Protein AF-A0A1M4BLD0-F1 (afdb_monomer_lite)

Sequence (238 aa):
MKPTVTEHLTLFPADRPDDRFLGTLHYDAADPYAVSLAYVDHGSELATGALFARTLLVDYLNSGRWIGPDRVTFGPHPEPGHTVVTIGPEDPKADSGDVTLYCSTAVLQQFLDQTLREVPLGGENSWIDWHAEVAMLLPERQRTIAVRQAGGMFDGWGTGVLTAHWELADTVIVEVPDADGRLLTWQMSRAGLACQAVGARSAGGGWFRPAAAPDGCDVLVRCADVYAFLARVGGAAA

Foldseek 3Di:
DFDKFKFWWWKAWPVGRVDTWIKMWIDTLLQLQKIKIWIDDVPDPDIDMDIDGLVQLVCCLVPQAWGDPDQWIWHHDPDPQKIKIWGADPDPPDPDGITIIITGNVRSVVRSVVSCVSANPVRSVVSDPPVVVVVVVQVLFKFKFWKWFPDDPDTDIDIKMWGDDDPDVQKIWIWDADPVRDIFIWMDGLVLLLVQLVVQVVVVHQWDDRPGGDPVRRMITGSVRSVVNCVRVVPPDD

Structure (mmCIF, N/CA/C/O backbone):
data_AF-A0A1M4BLD0-F1
#
_entry.id   AF-A0A1M4BLD0-F1
#
loop_
_atom_site.group_PDB
_atom_site.id
_atom_site.type_symbol
_atom_site.label_atom_id
_atom_site.label_alt_id
_atom_site.label_comp_id
_atom_site.label_asym_id
_atom_site.label_entity_id
_atom_site.label_seq_id
_atom_site.pdbx_PDB_ins_code
_atom_site.Cartn_x
_atom_site.Cartn_y
_atom_site.Cartn_z
_atom_site.occupancy
_atom_site.B_iso_or_equiv
_atom_site.auth_seq_id
_atom_site.auth_comp_id
_atom_site.auth_asym_id
_atom_site.auth_atom_id
_atom_site.pdbx_PDB_model_num
ATOM 1 N N . MET A 1 1 ? -15.565 -6.701 -12.093 1.00 73.12 1 MET A N 1
ATOM 2 C CA . MET A 1 1 ? -15.472 -5.654 -11.056 1.00 73.12 1 MET A CA 1
ATOM 3 C C . MET A 1 1 ? -15.036 -6.358 -9.788 1.00 73.12 1 MET A C 1
ATOM 5 O O . MET A 1 1 ? -15.641 -7.380 -9.482 1.00 73.12 1 MET A O 1
ATOM 9 N N . LYS A 1 2 ? -13.935 -5.931 -9.161 1.00 89.69 2 LYS A N 1
ATOM 10 C CA . LYS A 1 2 ? -13.478 -6.534 -7.903 1.00 89.69 2 LYS A CA 1
ATOM 11 C C . LYS A 1 2 ? -14.404 -6.067 -6.761 1.00 89.69 2 LYS A C 1
ATOM 13 O O . LYS A 1 2 ? -14.948 -4.967 -6.878 1.00 89.69 2 LYS A O 1
ATOM 18 N N . PRO A 1 3 ? -14.678 -6.909 -5.750 1.00 94.75 3 PRO A N 1
ATOM 19 C CA . PRO A 1 3 ? -15.567 -6.542 -4.657 1.00 94.75 3 PRO A CA 1
ATOM 20 C C . PRO A 1 3 ? -14.957 -5.420 -3.817 1.00 94.75 3 PRO A C 1
ATOM 22 O O . PRO A 1 3 ? -13.744 -5.367 -3.612 1.00 94.75 3 PRO A O 1
ATOM 25 N N . THR A 1 4 ? -15.822 -4.546 -3.318 1.00 97.19 4 THR A N 1
ATOM 26 C CA . THR A 1 4 ? -15.468 -3.481 -2.383 1.00 97.19 4 THR A CA 1
ATOM 27 C C . THR A 1 4 ? -16.341 -3.589 -1.140 1.00 97.19 4 THR A C 1
ATOM 29 O O . THR A 1 4 ? -17.503 -3.994 -1.214 1.00 97.19 4 THR A O 1
ATOM 32 N N . VAL A 1 5 ? -15.775 -3.238 0.010 1.00 98.06 5 VAL A N 1
ATOM 33 C CA . VAL A 1 5 ? -16.474 -3.200 1.297 1.00 98.06 5 VAL A CA 1
ATOM 34 C C . VAL A 1 5 ? -16.294 -1.807 1.876 1.00 98.06 5 VAL A C 1
ATOM 36 O O . VAL A 1 5 ? -15.174 -1.309 1.975 1.00 98.06 5 VAL A O 1
ATOM 39 N N . THR A 1 6 ? -17.399 -1.181 2.265 1.00 98.00 6 THR A N 1
ATOM 40 C CA . THR A 1 6 ? -17.399 0.136 2.901 1.00 98.00 6 THR A CA 1
ATOM 41 C C . THR A 1 6 ? -18.239 0.058 4.161 1.00 98.00 6 THR A C 1
ATOM 43 O O . THR A 1 6 ? -19.385 -0.380 4.105 1.00 98.00 6 THR A O 1
ATOM 46 N N . GLU A 1 7 ? -17.684 0.506 5.282 1.00 98.12 7 GLU A N 1
ATOM 47 C CA . GLU A 1 7 ? -18.388 0.555 6.560 1.00 98.12 7 GLU A CA 1
ATOM 48 C C . GLU A 1 7 ? -18.214 1.940 7.177 1.00 98.12 7 GLU A C 1
ATOM 50 O O . GLU A 1 7 ? -17.117 2.506 7.207 1.00 98.12 7 GLU A O 1
ATOM 55 N N . HIS A 1 8 ? -19.316 2.501 7.659 1.00 96.38 8 HIS A N 1
ATOM 56 C CA . HIS A 1 8 ? -19.311 3.790 8.332 1.00 96.38 8 HIS A CA 1
ATOM 57 C C . HIS A 1 8 ? -19.193 3.577 9.836 1.00 96.38 8 HIS A C 1
ATOM 59 O O . HIS A 1 8 ? -19.865 2.722 10.409 1.00 96.38 8 HIS A O 1
ATOM 65 N N . LEU A 1 9 ? -18.364 4.382 10.489 1.00 94.94 9 LEU A N 1
ATOM 66 C CA . LEU A 1 9 ? -18.151 4.310 11.926 1.00 94.94 9 LEU A CA 1
ATOM 67 C C . LEU A 1 9 ? -18.297 5.682 12.564 1.00 94.94 9 LEU A C 1
ATOM 69 O O . LEU A 1 9 ? -17.914 6.702 11.995 1.00 94.94 9 LEU A O 1
ATOM 73 N N . THR A 1 10 ? -18.824 5.690 13.780 1.00 94.56 10 THR A N 1
ATOM 74 C CA . THR A 1 10 ? -18.762 6.863 14.646 1.00 94.56 10 THR A CA 1
ATOM 75 C C . THR A 1 10 ? -17.400 6.885 15.328 1.00 94.56 10 THR A C 1
ATOM 77 O O . THR A 1 10 ? -17.017 5.912 15.982 1.00 94.56 10 THR A O 1
ATOM 80 N N . LEU A 1 11 ? -16.685 7.992 15.162 1.00 94.00 11 LEU A N 1
ATOM 81 C CA . LEU A 1 11 ? -15.384 8.258 15.761 1.00 94.00 11 LEU A CA 1
ATOM 82 C C . LEU A 1 11 ? -15.530 9.295 16.875 1.00 94.00 11 LEU A C 1
ATOM 84 O O . LEU A 1 11 ? -16.227 10.290 16.687 1.00 94.00 11 LEU A O 1
ATOM 88 N N . PHE A 1 12 ? -14.847 9.081 17.994 1.00 93.50 12 PHE A N 1
ATOM 89 C CA . PHE A 1 12 ? -14.813 10.005 19.131 1.00 93.50 12 PHE A CA 1
ATOM 90 C C . PHE A 1 12 ? -13.371 10.438 19.394 1.00 93.50 12 PHE A C 1
ATOM 92 O O . PHE A 1 12 ? -12.523 9.576 19.617 1.00 93.50 12 PHE A O 1
ATOM 99 N N . PRO A 1 13 ? -13.049 11.730 19.359 1.00 92.19 13 PRO A N 1
ATOM 100 C CA . PRO A 1 13 ? -11.695 12.198 19.640 1.00 92.19 13 PRO A CA 1
ATOM 101 C C . PRO A 1 13 ? -11.319 12.015 21.102 1.00 92.19 13 PRO A C 1
ATOM 103 O O . PRO A 1 13 ? -12.125 12.264 21.998 1.00 92.19 13 PRO A O 1
ATOM 106 N N . ALA A 1 14 ? -10.068 11.640 21.358 1.00 90.31 14 ALA A N 1
ATOM 107 C CA . ALA A 1 14 ? -9.565 11.497 22.720 1.00 90.31 14 ALA A CA 1
ATOM 108 C C . ALA A 1 14 ? -9.513 12.823 23.495 1.00 90.31 14 ALA A C 1
ATOM 110 O O . ALA A 1 14 ? -9.710 12.834 24.709 1.00 90.31 14 ALA A O 1
ATOM 111 N N . ASP A 1 15 ? -9.242 13.928 22.801 1.00 88.19 15 ASP A N 1
ATOM 112 C CA . ASP A 1 15 ? -9.166 15.285 23.349 1.00 88.19 15 ASP A CA 1
ATOM 113 C C . ASP A 1 15 ? -10.550 15.925 23.543 1.00 88.19 15 ASP A C 1
ATOM 115 O O . ASP A 1 15 ? -10.705 16.833 24.363 1.00 88.19 15 ASP A O 1
ATOM 119 N N . ARG A 1 16 ? -11.555 15.447 22.800 1.00 87.31 16 ARG A N 1
ATOM 120 C CA . ARG A 1 16 ? -12.929 15.966 22.774 1.00 87.31 16 ARG A CA 1
ATOM 121 C C . ARG A 1 16 ? -13.939 14.810 22.760 1.00 87.31 16 ARG A C 1
ATOM 123 O O . ARG A 1 16 ? -14.598 14.591 21.750 1.00 87.31 16 ARG A O 1
ATOM 130 N N . PRO A 1 17 ? -14.090 14.067 23.869 1.00 80.56 17 PRO A N 1
ATOM 131 C CA . PRO A 1 17 ? -14.886 12.835 23.896 1.00 80.56 17 PRO A CA 1
ATOM 132 C C . PRO A 1 17 ? -16.395 13.047 23.683 1.00 80.56 17 PRO A C 1
ATOM 134 O O . PRO A 1 17 ? -17.098 12.096 23.348 1.00 80.56 17 PRO A O 1
ATOM 137 N N . ASP A 1 18 ? -16.891 14.276 23.858 1.00 86.31 18 ASP A N 1
ATOM 138 C CA . ASP A 1 18 ? -18.287 14.640 23.581 1.00 86.31 18 ASP A CA 1
ATOM 139 C C . ASP A 1 18 ? -18.546 14.918 22.085 1.00 86.31 18 ASP A C 1
ATOM 141 O O . ASP A 1 18 ? -19.702 14.930 21.644 1.00 86.31 18 ASP A O 1
ATOM 145 N N . ASP A 1 19 ? -17.485 15.111 21.293 1.00 88.25 19 ASP A N 1
ATOM 146 C CA . ASP A 1 19 ? -17.573 15.294 19.847 1.00 88.25 19 ASP A CA 1
ATOM 147 C C . ASP A 1 19 ? -17.672 13.932 19.147 1.00 88.25 19 ASP A C 1
ATOM 149 O O . ASP A 1 19 ? -17.093 12.927 19.567 1.00 88.25 19 ASP A O 1
ATOM 153 N N . ARG A 1 20 ? -18.405 13.897 18.030 1.00 88.81 20 ARG A N 1
ATOM 154 C CA . ARG A 1 20 ? -18.535 12.699 17.196 1.00 88.81 20 ARG A CA 1
ATOM 155 C C . ARG A 1 20 ? -18.340 13.023 15.727 1.00 88.81 20 ARG A C 1
ATOM 157 O O . ARG A 1 20 ? -18.947 13.955 15.201 1.00 88.81 20 ARG A O 1
ATOM 164 N N . PHE A 1 21 ? -17.570 12.180 15.057 1.00 86.50 21 PHE A N 1
ATOM 165 C CA . PHE A 1 21 ? -17.284 12.286 13.635 1.00 86.50 21 PHE A CA 1
ATOM 166 C C . PHE A 1 21 ? -17.746 11.058 12.877 1.00 86.50 21 PHE A C 1
ATOM 168 O O . PHE A 1 21 ? -17.802 9.951 13.414 1.00 86.50 21 PHE A O 1
ATOM 175 N N . LEU A 1 22 ? -18.038 11.263 11.597 1.00 91.44 22 LEU A N 1
ATOM 176 C CA . LEU A 1 22 ? -18.228 10.168 10.665 1.00 91.44 22 LEU A CA 1
ATOM 177 C C . LEU A 1 22 ? -16.864 9.748 10.115 1.00 91.44 22 LEU A C 1
ATOM 179 O O . LEU A 1 22 ? -16.190 10.522 9.435 1.00 91.44 22 LEU A O 1
ATOM 183 N N . GLY A 1 23 ? -16.483 8.511 10.405 1.00 93.88 23 GLY A N 1
ATOM 184 C CA . GLY A 1 23 ? -15.409 7.801 9.732 1.00 93.88 23 GLY A CA 1
ATOM 185 C C . GLY A 1 23 ? -15.965 6.848 8.683 1.00 93.88 23 GLY A C 1
ATOM 186 O O . GLY A 1 23 ? -17.096 6.369 8.784 1.00 93.88 23 GLY A O 1
ATOM 187 N N . THR A 1 24 ? -15.158 6.550 7.677 1.00 96.62 24 THR A N 1
ATOM 188 C CA . THR A 1 24 ? -15.450 5.537 6.666 1.00 96.62 24 THR A CA 1
ATOM 189 C C . THR A 1 24 ? -14.243 4.630 6.519 1.00 96.62 24 THR A C 1
ATOM 191 O O . THR A 1 24 ? -13.161 5.093 6.162 1.00 96.62 24 THR A O 1
ATOM 194 N N . LEU A 1 25 ? -14.438 3.345 6.795 1.00 97.69 25 LEU A N 1
ATOM 195 C CA . LEU A 1 25 ? -13.510 2.294 6.410 1.00 97.69 25 LEU A CA 1
ATOM 196 C C . LEU A 1 25 ? -13.859 1.830 5.007 1.00 97.69 25 LEU A C 1
ATOM 198 O O . LEU A 1 25 ? -15.030 1.624 4.684 1.00 97.69 25 LEU A O 1
ATOM 202 N N . HIS A 1 26 ? -12.837 1.651 4.188 1.00 98.00 26 HIS A N 1
ATOM 203 C CA . HIS A 1 26 ? -12.985 1.169 2.831 1.00 98.00 26 HIS A CA 1
ATOM 204 C C . HIS A 1 26 ? -11.912 0.133 2.510 1.00 98.00 26 HIS A C 1
ATOM 206 O O . HIS A 1 26 ? -10.743 0.278 2.875 1.00 98.00 26 HIS A O 1
ATOM 212 N N . TYR A 1 27 ? -12.353 -0.922 1.840 1.00 98.19 27 TYR A N 1
ATOM 213 C CA . TYR A 1 27 ? -11.554 -2.030 1.353 1.00 98.19 27 TYR A CA 1
ATOM 214 C C . TYR A 1 27 ? -11.908 -2.281 -0.111 1.00 98.19 27 TYR A C 1
ATOM 216 O O . TYR A 1 27 ? -13.088 -2.369 -0.463 1.00 98.19 27 TYR A O 1
ATOM 224 N N . ASP A 1 28 ? -10.886 -2.443 -0.944 1.00 96.94 28 ASP A N 1
ATOM 225 C CA . ASP A 1 28 ? -11.013 -2.825 -2.346 1.00 96.94 28 ASP A CA 1
ATOM 226 C C . ASP A 1 28 ? -10.180 -4.086 -2.577 1.00 96.94 28 ASP A C 1
ATOM 228 O O . ASP A 1 28 ? -8.973 -4.086 -2.354 1.00 96.94 28 ASP A O 1
ATOM 232 N N . ALA A 1 29 ? -10.793 -5.167 -3.062 1.00 95.81 29 ALA A N 1
ATOM 233 C CA . ALA A 1 29 ? -10.061 -6.390 -3.395 1.00 95.81 29 ALA A CA 1
ATOM 234 C C . ALA A 1 29 ? -9.072 -6.209 -4.569 1.00 95.81 29 ALA A C 1
ATOM 236 O O . ALA A 1 29 ? -8.328 -7.133 -4.911 1.00 95.81 29 ALA A O 1
ATOM 237 N N . ALA A 1 30 ? -9.059 -5.043 -5.226 1.00 91.12 30 ALA A N 1
ATOM 238 C CA . ALA A 1 30 ? -7.963 -4.621 -6.090 1.00 91.12 30 ALA A CA 1
ATOM 239 C C . ALA A 1 30 ? -6.633 -4.510 -5.345 1.00 91.12 30 ALA A C 1
ATOM 241 O O . ALA A 1 30 ? -5.625 -4.937 -5.903 1.00 91.12 30 ALA A O 1
ATOM 242 N N . ASP A 1 31 ? -6.672 -4.045 -4.098 1.00 93.94 31 ASP A N 1
ATOM 243 C CA . ASP A 1 31 ? -5.555 -3.998 -3.161 1.00 93.94 31 ASP A CA 1
ATOM 244 C C . ASP A 1 31 ? -5.926 -4.785 -1.888 1.00 93.94 31 ASP A C 1
ATOM 246 O O . ASP A 1 31 ? -6.311 -4.221 -0.860 1.00 93.94 31 ASP A O 1
ATOM 250 N N . PRO A 1 32 ? -5.857 -6.127 -1.939 1.00 96.38 32 PRO A N 1
ATOM 251 C CA . PRO A 1 32 ? -6.416 -6.985 -0.901 1.00 96.38 32 PRO A CA 1
ATOM 252 C C . PRO A 1 32 ? -5.681 -6.903 0.444 1.00 96.38 32 PRO A C 1
ATOM 254 O O . PRO A 1 32 ? -6.155 -7.480 1.428 1.00 96.38 32 PRO A O 1
ATOM 257 N N . TYR A 1 33 ? -4.536 -6.219 0.493 1.00 95.69 33 TYR A N 1
ATOM 258 C CA . TYR A 1 33 ? -3.741 -6.040 1.700 1.00 95.69 33 TYR A CA 1
ATOM 259 C C . TYR A 1 33 ? -4.049 -4.739 2.433 1.00 95.69 33 TYR A C 1
ATOM 261 O O . TYR A 1 33 ? -3.716 -4.644 3.615 1.00 95.69 33 TYR A O 1
ATOM 269 N N . ALA A 1 34 ? 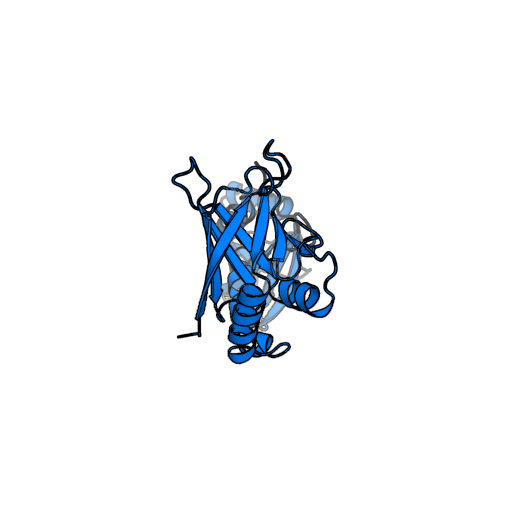-4.677 -3.762 1.782 1.00 96.06 34 ALA A N 1
ATOM 270 C CA . ALA A 1 34 ? -4.850 -2.432 2.339 1.00 96.06 34 ALA A CA 1
ATOM 271 C C . ALA A 1 34 ? -6.286 -2.162 2.798 1.00 96.06 34 ALA A C 1
ATOM 273 O O . ALA A 1 34 ? -7.267 -2.635 2.228 1.00 96.06 34 ALA A O 1
ATOM 274 N N . VAL A 1 35 ? -6.401 -1.361 3.851 1.00 97.06 35 VAL A N 1
ATOM 275 C CA . VAL A 1 35 ? -7.648 -0.751 4.306 1.00 97.06 35 VAL A CA 1
ATOM 276 C C . VAL A 1 35 ? -7.395 0.738 4.447 1.00 97.06 35 VAL A C 1
ATOM 278 O O . VAL A 1 35 ? -6.406 1.156 5.052 1.00 97.06 35 VAL A O 1
ATOM 281 N N . SER A 1 36 ? -8.299 1.543 3.901 1.00 96.88 36 SER A N 1
ATOM 282 C CA . SER A 1 36 ? -8.281 2.988 4.093 1.00 96.88 36 SER A CA 1
ATOM 283 C C . SER A 1 36 ? -9.317 3.398 5.130 1.00 96.88 36 SER A C 1
ATOM 285 O O . SER A 1 36 ? -10.468 2.965 5.063 1.00 96.88 36 SER A O 1
ATOM 287 N N . LEU A 1 37 ? -8.923 4.271 6.046 1.00 95.44 37 LEU A N 1
ATOM 288 C CA . LEU A 1 37 ? -9.813 5.010 6.929 1.00 95.44 37 LEU A CA 1
ATOM 289 C C . LEU A 1 37 ? -9.830 6.465 6.475 1.00 95.44 37 LEU A C 1
ATOM 291 O O . LEU A 1 37 ? -8.775 7.084 6.405 1.00 95.44 37 LEU A O 1
ATOM 295 N N . ALA A 1 38 ? -11.011 7.011 6.214 1.00 93.81 38 ALA A N 1
ATOM 296 C CA . ALA A 1 38 ? -11.217 8.431 5.955 1.00 93.81 38 ALA A CA 1
ATOM 297 C C . ALA A 1 38 ? -12.128 9.033 7.028 1.00 93.81 38 ALA A C 1
ATOM 299 O O . ALA A 1 38 ? -13.117 8.413 7.419 1.00 93.81 38 ALA A O 1
ATOM 300 N N . TYR A 1 39 ? -11.820 10.237 7.495 1.00 90.50 39 TYR A N 1
ATOM 301 C CA . TYR A 1 39 ? -12.632 10.977 8.457 1.00 90.50 39 TYR A CA 1
ATOM 302 C C . TYR A 1 39 ? -12.514 12.484 8.222 1.00 90.50 39 TYR A C 1
ATOM 304 O O . TYR A 1 39 ? -11.552 12.968 7.629 1.00 90.50 39 TYR A O 1
ATOM 312 N N . VAL A 1 40 ? -13.514 13.236 8.678 1.00 83.75 40 VAL A N 1
ATOM 313 C CA . VAL A 1 40 ? -13.529 14.702 8.593 1.00 83.75 40 VAL A CA 1
ATOM 314 C C . VAL A 1 40 ? -13.414 15.259 10.005 1.00 83.75 40 VAL A C 1
ATOM 316 O O . VAL A 1 40 ? -14.287 15.005 10.834 1.00 83.75 40 VAL A O 1
ATOM 319 N N . ASP A 1 41 ? -12.334 15.988 10.281 1.00 73.88 41 ASP A N 1
ATOM 320 C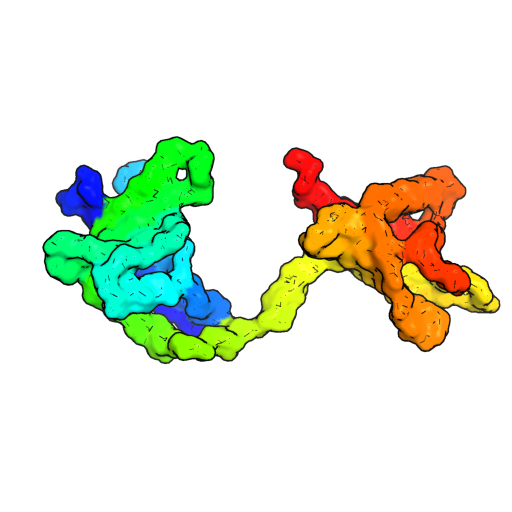 CA . ASP A 1 41 ? -12.133 16.675 11.561 1.00 73.88 41 ASP A CA 1
ATOM 321 C C . ASP A 1 41 ? -12.943 17.984 11.623 1.00 73.88 41 ASP A C 1
ATOM 323 O O . ASP A 1 41 ? -13.148 18.665 10.612 1.00 73.88 41 ASP A O 1
ATOM 327 N N . HIS A 1 42 ? -13.406 18.364 12.816 1.00 63.19 42 HIS A N 1
ATOM 328 C CA . HIS A 1 42 ? -14.125 19.620 13.032 1.00 63.19 42 HIS A CA 1
ATOM 329 C C . HIS A 1 42 ? -13.207 20.812 12.742 1.00 63.19 42 HIS A C 1
ATOM 331 O O . HIS A 1 42 ? -12.251 21.069 13.464 1.00 63.19 42 HIS A O 1
ATOM 337 N N . GLY A 1 43 ? -13.553 21.576 11.703 1.00 62.72 43 GLY A N 1
ATOM 338 C CA . GLY A 1 43 ? -12.803 22.757 11.265 1.00 62.72 43 GLY A CA 1
ATOM 339 C C . GLY A 1 43 ? -12.013 22.546 9.974 1.00 62.72 43 GLY A C 1
ATOM 340 O O . GLY A 1 43 ? -11.510 23.520 9.420 1.00 62.72 43 GLY A O 1
ATOM 341 N N . SER A 1 44 ? -11.960 21.313 9.462 1.00 65.25 44 SER A N 1
ATOM 342 C CA . SER A 1 44 ? -11.421 21.003 8.139 1.00 65.25 44 SER A CA 1
ATOM 343 C C . SER A 1 44 ? -12.554 20.682 7.164 1.00 65.25 44 SER A C 1
ATOM 345 O O . SER A 1 44 ? -13.431 19.874 7.456 1.00 65.25 44 SER A O 1
ATOM 347 N N . GLU A 1 45 ? -12.523 21.287 5.976 1.00 65.75 45 GLU A N 1
ATOM 348 C CA . GLU A 1 45 ? -13.351 20.848 4.840 1.00 65.75 45 GLU A CA 1
ATOM 349 C C . GLU A 1 45 ? -12.722 19.655 4.099 1.00 65.75 45 GLU A C 1
ATOM 351 O O . GLU A 1 45 ? -13.352 19.045 3.235 1.00 65.75 45 GLU A O 1
ATOM 356 N N . LEU A 1 46 ? -11.473 19.312 4.431 1.00 68.31 46 LEU A N 1
ATOM 357 C CA . LEU A 1 46 ? -10.725 18.227 3.813 1.00 68.31 46 LEU A CA 1
ATOM 358 C C . LEU A 1 46 ? -10.850 16.955 4.650 1.00 68.31 46 LEU A C 1
ATOM 360 O O . LEU A 1 46 ? -10.625 16.972 5.863 1.00 68.31 46 LEU A O 1
ATOM 364 N N . ALA A 1 47 ? -11.179 15.851 3.978 1.00 74.00 47 ALA A N 1
ATOM 365 C CA . ALA A 1 47 ? -11.122 14.523 4.567 1.00 74.00 47 ALA A CA 1
ATOM 366 C C . ALA A 1 47 ? -9.657 14.138 4.812 1.00 74.00 47 ALA A C 1
ATOM 368 O O . ALA A 1 47 ? -8.851 14.109 3.881 1.00 74.00 47 ALA A O 1
ATOM 369 N N . THR A 1 48 ? -9.334 13.823 6.061 1.00 79.94 48 THR A N 1
ATOM 370 C CA . THR A 1 48 ? -8.058 13.220 6.440 1.00 79.94 48 THR A CA 1
ATOM 371 C C . THR A 1 48 ? -8.193 11.709 6.321 1.00 79.94 48 THR A C 1
ATOM 373 O O . THR A 1 48 ? -9.252 11.146 6.607 1.00 79.94 48 THR A O 1
ATOM 376 N N . GLY A 1 49 ? -7.129 11.033 5.894 1.00 84.00 49 GLY A N 1
ATOM 377 C CA . GLY A 1 49 ? -7.146 9.585 5.771 1.00 84.00 49 GLY A CA 1
ATOM 378 C C . GLY A 1 49 ? -5.843 8.916 6.169 1.00 84.00 49 GLY A C 1
ATOM 379 O O . GLY A 1 49 ? -4.772 9.526 6.172 1.00 84.00 49 GLY A O 1
ATOM 380 N N . ALA A 1 50 ? -5.961 7.640 6.506 1.00 91.50 50 ALA A N 1
ATOM 381 C CA . ALA A 1 50 ? -4.846 6.746 6.749 1.00 91.50 50 ALA A CA 1
ATOM 382 C C . ALA A 1 50 ? -5.047 5.457 5.952 1.00 91.50 50 ALA A C 1
ATOM 384 O O . ALA A 1 50 ? -6.163 4.946 5.855 1.00 91.50 50 ALA A O 1
ATOM 385 N N . LEU A 1 51 ? -3.956 4.935 5.400 1.00 94.00 51 LEU A N 1
ATOM 386 C CA . LEU A 1 51 ? -3.899 3.627 4.761 1.00 94.00 51 LEU A CA 1
ATOM 387 C C . LEU A 1 51 ? -3.079 2.708 5.661 1.00 94.00 51 LEU A C 1
ATOM 389 O O . LEU A 1 51 ? -2.003 3.097 6.112 1.00 94.00 51 LEU A O 1
ATOM 393 N N . PHE A 1 52 ? -3.580 1.511 5.936 1.00 95.19 52 PHE A N 1
ATOM 394 C CA . PHE A 1 52 ? -2.888 0.538 6.777 1.00 95.19 52 PHE A CA 1
ATOM 395 C C . PHE A 1 52 ? -3.172 -0.892 6.317 1.00 95.19 52 PHE A C 1
ATOM 397 O O . PHE A 1 52 ? -4.111 -1.156 5.564 1.00 95.19 52 PHE A O 1
ATOM 404 N N . ALA A 1 53 ? -2.346 -1.831 6.778 1.00 96.00 53 ALA A N 1
ATOM 405 C CA . ALA A 1 53 ? -2.494 -3.235 6.424 1.00 96.00 53 ALA A CA 1
ATOM 406 C C . ALA A 1 53 ? -3.754 -3.841 7.060 1.00 96.00 53 ALA A C 1
ATOM 408 O O . ALA A 1 53 ? -3.961 -3.747 8.269 1.00 96.00 53 ALA A O 1
ATOM 409 N N . ARG A 1 54 ? -4.558 -4.560 6.276 1.00 96.94 54 ARG A N 1
ATOM 410 C CA . ARG A 1 54 ? -5.728 -5.312 6.757 1.00 96.94 54 ARG A CA 1
ATOM 411 C C . ARG A 1 54 ? -5.371 -6.289 7.879 1.00 96.94 54 ARG A C 1
ATOM 413 O O . ARG A 1 54 ? -6.139 -6.461 8.822 1.00 96.94 54 ARG A O 1
ATOM 420 N N . THR A 1 55 ? -4.193 -6.906 7.801 1.00 96.12 55 THR A N 1
ATOM 421 C CA . THR A 1 55 ? -3.682 -7.830 8.825 1.00 96.12 55 THR A CA 1
ATOM 422 C C . THR A 1 55 ? -3.464 -7.151 10.174 1.00 96.12 55 THR A C 1
ATOM 424 O O . THR A 1 55 ? -3.591 -7.803 11.200 1.00 96.12 55 THR A O 1
ATOM 427 N N . LEU A 1 56 ? -3.234 -5.837 10.199 1.00 96.00 56 LEU A N 1
ATOM 428 C CA . LEU A 1 56 ? -3.100 -5.071 11.435 1.00 96.00 56 LEU A CA 1
ATOM 429 C C . LEU A 1 56 ? -4.412 -5.108 12.245 1.00 96.00 56 LEU A C 1
ATOM 431 O O . LEU A 1 56 ? -4.388 -5.355 13.451 1.00 96.00 56 LEU A O 1
ATOM 435 N N . LEU A 1 57 ? -5.569 -4.974 11.580 1.00 95.94 57 LEU A N 1
ATOM 436 C CA . LEU A 1 57 ? -6.882 -5.148 12.219 1.00 95.94 57 LEU A CA 1
ATOM 437 C C . LEU A 1 57 ? -7.114 -6.585 12.695 1.00 95.94 57 LEU A C 1
ATOM 439 O O . LEU A 1 57 ? -7.652 -6.781 13.782 1.00 95.94 57 LEU A O 1
ATOM 443 N N . VAL A 1 58 ? -6.702 -7.581 11.903 1.00 96.94 58 VAL A N 1
ATOM 444 C CA . VAL A 1 58 ? -6.786 -9.003 12.283 1.00 96.94 58 VAL A CA 1
ATOM 445 C C . VAL A 1 58 ? -6.004 -9.255 13.571 1.00 96.94 58 VAL A C 1
ATOM 447 O O . VAL A 1 58 ? -6.534 -9.828 14.521 1.00 96.94 58 VAL A O 1
ATOM 450 N N . ASP A 1 59 ? -4.754 -8.803 13.619 1.00 96.62 59 ASP A N 1
ATOM 451 C CA . ASP A 1 59 ? -3.859 -9.001 14.756 1.00 96.62 59 ASP A CA 1
ATOM 452 C C . ASP A 1 59 ? -4.380 -8.292 16.010 1.00 96.62 59 ASP A C 1
ATOM 454 O O . ASP A 1 59 ? -4.357 -8.856 17.111 1.00 96.62 59 ASP A O 1
ATOM 458 N N . TYR A 1 60 ? -4.906 -7.075 15.850 1.00 97.00 60 TYR A N 1
ATOM 459 C CA . TYR A 1 60 ? -5.539 -6.332 16.934 1.00 97.00 60 TYR A CA 1
ATOM 460 C C . TYR A 1 60 ? -6.766 -7.068 17.486 1.00 97.00 60 TYR A C 1
ATOM 462 O O . TYR A 1 60 ? -6.814 -7.354 18.683 1.00 97.00 60 TYR A O 1
ATOM 470 N N . LEU A 1 61 ? -7.728 -7.424 16.630 1.00 96.62 61 LEU A N 1
ATOM 471 C CA . LEU A 1 61 ? -8.984 -8.049 17.055 1.00 96.62 61 LEU A CA 1
ATOM 472 C C . LEU A 1 61 ? -8.769 -9.443 17.665 1.00 96.62 61 LEU A C 1
ATOM 474 O O . LEU A 1 61 ? -9.479 -9.819 18.595 1.00 96.62 61 LEU A O 1
ATOM 478 N N . ASN A 1 62 ? -7.750 -10.181 17.214 1.00 96.50 62 ASN A N 1
ATOM 479 C CA . ASN A 1 62 ? -7.396 -11.482 17.785 1.00 96.50 62 ASN A CA 1
ATOM 480 C C . ASN A 1 62 ? -6.672 -11.379 19.134 1.00 96.50 62 ASN A C 1
ATOM 482 O O . ASN A 1 62 ? -6.859 -12.229 20.005 1.00 96.50 62 ASN A O 1
ATOM 486 N N . SER A 1 63 ? -5.795 -10.385 19.303 1.00 96.31 63 SER A N 1
ATOM 487 C CA . SER A 1 63 ? -4.947 -10.283 20.496 1.00 96.31 63 SER A CA 1
ATOM 488 C C . SER A 1 63 ? -5.547 -9.417 21.603 1.00 96.31 63 SER A C 1
ATOM 490 O O . SER A 1 63 ? -5.220 -9.623 22.775 1.00 96.31 63 SER A O 1
ATOM 492 N N . GLY A 1 64 ? -6.369 -8.426 21.244 1.00 93.19 64 GLY A N 1
ATOM 493 C CA . GLY A 1 64 ? -6.840 -7.366 22.137 1.00 93.19 64 GLY A CA 1
ATOM 494 C C . GLY A 1 64 ? -5.717 -6.484 22.702 1.00 93.19 64 GLY A C 1
ATOM 495 O O . GLY A 1 64 ? -5.921 -5.790 23.697 1.00 93.19 64 GLY A O 1
ATOM 496 N N . ARG A 1 65 ? -4.509 -6.545 22.127 1.00 95.19 65 ARG A N 1
ATOM 497 C CA . ARG A 1 65 ? -3.324 -5.796 22.573 1.00 95.19 65 ARG A CA 1
ATOM 498 C C . ARG A 1 65 ? -3.079 -4.601 21.665 1.00 95.19 65 ARG A C 1
ATOM 500 O O . ARG A 1 65 ? -3.680 -4.487 20.609 1.00 95.19 65 ARG A O 1
ATOM 507 N N . TRP A 1 66 ? -2.169 -3.726 22.075 1.00 95.75 66 TRP A N 1
ATOM 508 C CA . TRP A 1 66 ? -1.657 -2.689 21.187 1.00 95.75 66 TRP A CA 1
ATOM 509 C C . TRP A 1 66 ? -0.919 -3.313 19.996 1.00 95.75 66 TRP A C 1
ATOM 511 O O . TRP A 1 66 ? -0.013 -4.122 20.205 1.00 95.75 66 TRP A O 1
ATOM 521 N N . ILE A 1 67 ? -1.312 -2.941 18.777 1.00 96.25 67 ILE A N 1
ATOM 522 C CA . ILE A 1 67 ? -0.745 -3.412 17.507 1.00 96.25 67 ILE A CA 1
ATOM 523 C C . ILE A 1 67 ? -0.527 -2.213 16.579 1.00 96.25 67 ILE A C 1
ATOM 525 O O . ILE A 1 67 ? -1.385 -1.341 16.486 1.00 96.25 67 ILE A O 1
ATOM 529 N N . GLY A 1 68 ? 0.599 -2.199 15.867 1.00 84.81 68 GLY A N 1
ATOM 530 C CA . GLY A 1 68 ? 0.939 -1.193 14.859 1.00 84.81 68 GLY A CA 1
ATOM 531 C C . GLY A 1 68 ? 2.405 -0.772 14.991 1.00 84.81 68 GLY A C 1
ATOM 532 O O . GLY A 1 68 ? 2.795 -0.307 16.061 1.00 84.81 68 GLY A O 1
ATOM 533 N N . PRO A 1 69 ? 3.254 -0.990 13.973 1.00 66.88 69 PRO A N 1
ATOM 534 C CA . PRO A 1 69 ? 4.669 -0.636 14.056 1.00 66.88 69 PRO A CA 1
ATOM 535 C C . PRO A 1 69 ? 4.961 0.821 13.656 1.00 66.88 69 PRO A C 1
ATOM 537 O O . PRO A 1 69 ? 6.112 1.243 13.749 1.00 66.88 69 PRO A O 1
ATOM 540 N N . ASP A 1 70 ? 3.967 1.563 13.163 1.00 72.88 70 ASP A N 1
ATOM 541 C CA . ASP A 1 70 ? 4.172 2.783 12.382 1.00 72.88 70 ASP A CA 1
ATOM 542 C C . ASP A 1 70 ? 3.065 3.839 12.602 1.00 72.88 70 ASP A C 1
ATOM 544 O O . ASP A 1 70 ? 2.674 4.120 13.735 1.00 72.88 70 ASP A O 1
ATOM 548 N N . ARG A 1 71 ? 2.603 4.478 11.518 1.00 89.25 71 ARG A N 1
ATOM 549 C CA . ARG A 1 71 ? 1.661 5.598 11.523 1.00 89.25 71 ARG A CA 1
ATOM 550 C C . ARG A 1 71 ? 0.298 5.231 12.103 1.00 89.25 71 ARG A C 1
ATOM 552 O O . ARG A 1 71 ? -0.355 6.121 12.630 1.00 89.25 71 ARG A O 1
ATOM 559 N N . VAL A 1 72 ? -0.162 3.985 11.998 1.00 93.62 72 VAL A N 1
ATOM 560 C CA . VAL A 1 72 ? -1.478 3.594 12.529 1.00 93.62 72 VAL A CA 1
ATOM 561 C C . VAL A 1 72 ? -1.306 2.528 13.596 1.00 93.62 72 VAL A C 1
ATOM 563 O O . VAL A 1 72 ? -0.756 1.458 13.342 1.00 93.62 72 VAL A O 1
ATOM 566 N N . THR A 1 73 ? -1.833 2.799 14.787 1.00 96.06 73 THR A N 1
ATOM 567 C CA . THR A 1 73 ? -1.869 1.829 15.882 1.00 96.06 73 THR A CA 1
ATOM 568 C C . THR A 1 73 ? -3.289 1.630 16.389 1.00 96.06 73 THR A C 1
ATOM 570 O O . THR A 1 73 ? -4.101 2.555 16.405 1.00 96.06 73 THR A O 1
ATOM 573 N N . PHE A 1 74 ? -3.591 0.402 16.801 1.00 97.12 74 PHE A N 1
ATOM 574 C CA . PHE A 1 74 ? -4.852 0.021 17.423 1.00 97.12 74 PHE A CA 1
ATOM 575 C C . PHE A 1 74 ? -4.582 -0.492 18.829 1.00 97.12 74 PHE A C 1
ATOM 577 O O . PHE A 1 74 ? -3.624 -1.232 19.049 1.00 97.12 74 PHE A O 1
ATOM 584 N N . GLY A 1 75 ? -5.439 -0.125 19.774 1.00 97.12 75 GLY A N 1
ATOM 585 C CA . GLY A 1 75 ? -5.299 -0.479 21.179 1.00 97.12 75 GLY A CA 1
ATOM 586 C C . GLY A 1 75 ? -6.639 -0.697 21.877 1.00 97.12 75 GLY A C 1
ATOM 587 O O . GLY A 1 75 ? -7.690 -0.262 21.396 1.00 97.12 75 GLY A O 1
A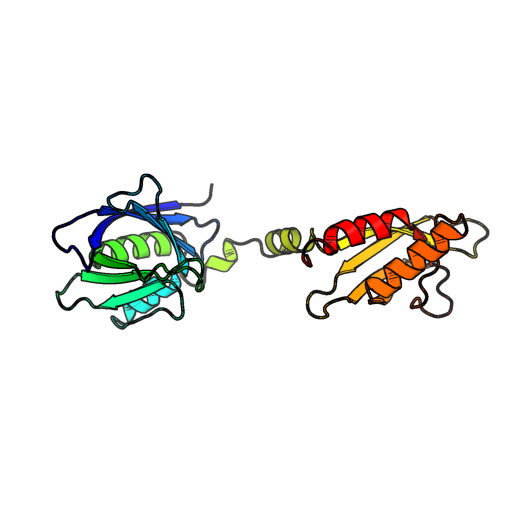TOM 588 N N . PRO A 1 76 ? -6.652 -1.418 23.009 1.00 96.81 76 PRO A N 1
ATOM 589 C CA . PRO A 1 76 ? -7.848 -1.546 23.829 1.00 96.81 76 PRO A CA 1
ATOM 590 C C . PRO A 1 76 ? -8.188 -0.209 24.502 1.00 96.81 76 PRO A C 1
ATOM 592 O O . PRO A 1 76 ? -7.309 0.456 25.053 1.00 96.81 76 PRO A O 1
ATOM 595 N N . HIS A 1 77 ? -9.467 0.164 24.497 1.00 95.56 77 HIS A N 1
ATOM 596 C CA . HIS A 1 77 ? -9.970 1.256 25.329 1.00 95.56 77 HIS A CA 1
ATOM 597 C C . HIS A 1 77 ? -10.302 0.730 26.746 1.00 95.56 77 HIS A C 1
ATOM 599 O O . HIS A 1 77 ? -10.665 -0.441 26.883 1.00 95.56 77 HIS A O 1
ATOM 605 N N . PRO A 1 78 ? -10.197 1.548 27.816 1.00 92.31 78 PRO A N 1
ATOM 606 C CA . PRO A 1 78 ? -10.581 1.126 29.169 1.00 92.31 78 PRO A CA 1
ATOM 607 C C . PRO A 1 78 ? -12.056 0.720 29.301 1.00 92.31 78 PRO A C 1
ATOM 609 O O . PRO A 1 78 ? -12.391 -0.143 30.110 1.00 92.31 78 PRO A O 1
ATOM 612 N N . GLU A 1 79 ? -12.936 1.339 28.511 1.00 93.12 79 GLU A N 1
ATOM 613 C CA . GLU A 1 79 ? -14.341 0.942 28.399 1.00 93.12 79 GLU A CA 1
ATOM 614 C C . GLU A 1 79 ? -14.498 -0.246 27.433 1.00 93.12 79 GLU A C 1
ATOM 616 O O . GLU A 1 79 ? -14.063 -0.149 26.280 1.00 93.12 79 GLU A O 1
ATOM 621 N N . PRO A 1 80 ? -15.130 -1.355 27.864 1.00 92.69 80 PRO A N 1
ATOM 622 C CA . PRO A 1 80 ? -15.346 -2.519 27.012 1.00 92.69 80 PRO A CA 1
ATOM 623 C C . PRO A 1 80 ? -16.146 -2.194 25.746 1.00 92.69 80 PRO A C 1
ATOM 625 O O . PRO A 1 80 ? -17.114 -1.442 25.783 1.00 92.69 80 PRO A O 1
ATOM 628 N N . GLY A 1 81 ? -15.781 -2.827 24.629 1.00 94.69 81 GLY A N 1
ATOM 629 C CA . GLY A 1 81 ? -16.471 -2.654 23.343 1.00 94.69 81 GLY A CA 1
ATOM 630 C C . GLY A 1 81 ? -16.001 -1.449 22.523 1.00 94.69 81 GLY A C 1
ATOM 631 O O . GLY A 1 81 ? -16.512 -1.238 21.419 1.00 94.69 81 GLY A O 1
ATOM 632 N N . HIS A 1 82 ? -15.016 -0.704 23.032 1.00 96.19 82 HIS A N 1
ATOM 633 C CA . HIS A 1 82 ? -14.373 0.399 22.333 1.00 96.19 82 HIS A CA 1
ATOM 634 C C . HIS A 1 82 ? -12.907 0.098 22.001 1.00 96.19 82 HIS A C 1
ATOM 636 O O . HIS A 1 82 ? -12.171 -0.546 22.753 1.00 96.19 82 HIS A O 1
ATOM 642 N N . THR A 1 83 ? -12.480 0.615 20.856 1.00 97.06 83 THR A N 1
ATOM 643 C CA . THR A 1 83 ? -11.122 0.512 20.328 1.00 97.06 83 THR A CA 1
ATOM 644 C C . THR A 1 83 ? -10.514 1.897 20.226 1.00 97.06 83 THR A C 1
ATOM 646 O O . THR A 1 83 ? -11.162 2.815 19.726 1.00 97.06 83 THR A O 1
ATOM 649 N N . VAL A 1 84 ? -9.263 2.024 20.663 1.00 97.12 84 VAL A N 1
ATOM 650 C CA . VAL A 1 84 ? -8.427 3.198 20.418 1.00 97.12 84 VAL A CA 1
ATOM 651 C C . VAL A 1 84 ? -7.717 3.022 19.082 1.00 97.12 84 VAL A C 1
ATOM 653 O O . VAL A 1 84 ? -7.131 1.969 18.838 1.00 97.12 84 VAL A O 1
ATOM 656 N N . VAL A 1 85 ? -7.765 4.044 18.235 1.00 95.62 85 VAL A N 1
ATOM 657 C CA . VAL A 1 85 ? -7.014 4.147 16.983 1.00 95.62 85 VAL A CA 1
ATOM 658 C C . VAL A 1 85 ? -6.177 5.413 17.056 1.00 95.62 85 VAL A C 1
ATOM 660 O O . VAL A 1 85 ? -6.728 6.508 17.161 1.00 95.62 85 VAL A O 1
ATOM 663 N N . THR A 1 86 ? -4.859 5.279 16.999 1.00 94.69 86 THR A N 1
ATOM 664 C CA . THR A 1 86 ? -3.946 6.423 16.943 1.00 94.69 86 THR A CA 1
ATOM 665 C C . THR A 1 86 ? -3.332 6.502 15.554 1.00 94.69 86 THR A C 1
ATOM 667 O O . THR A 1 86 ? -2.841 5.503 15.028 1.00 94.69 86 THR A O 1
ATOM 670 N N . ILE A 1 87 ? -3.391 7.689 14.956 1.00 92.81 87 ILE A N 1
ATOM 671 C CA . ILE A 1 87 ? -2.931 7.991 13.605 1.00 92.81 87 ILE A CA 1
ATOM 672 C C . ILE A 1 87 ? -1.878 9.092 13.706 1.00 92.81 87 ILE A C 1
ATOM 674 O O . ILE A 1 87 ? -2.194 10.235 14.030 1.00 92.81 87 ILE A O 1
ATOM 678 N N . GLY A 1 88 ? -0.631 8.743 13.421 1.00 89.56 88 GLY A N 1
ATOM 679 C CA . GLY A 1 88 ? 0.476 9.680 13.336 1.00 89.56 88 GLY A CA 1
ATOM 680 C C . GLY A 1 88 ? 0.441 10.544 12.068 1.00 89.56 88 GLY A C 1
ATOM 681 O O . GLY A 1 88 ? -0.340 10.289 11.133 1.00 89.56 88 GLY A O 1
ATOM 682 N N . PRO A 1 89 ? 1.308 11.565 12.006 1.00 84.25 89 PRO A N 1
ATOM 683 C CA . PRO A 1 89 ? 1.391 12.470 10.870 1.00 84.25 89 PRO A CA 1
ATOM 684 C C . PRO A 1 89 ? 1.856 11.759 9.593 1.00 84.25 89 PRO A C 1
ATOM 686 O O . PRO A 1 89 ? 2.556 10.748 9.632 1.00 84.25 89 PRO A O 1
ATOM 689 N N . GLU A 1 90 ? 1.458 12.295 8.437 1.00 79.88 90 GLU A N 1
ATOM 690 C CA . GLU A 1 90 ? 1.913 11.790 7.135 1.00 79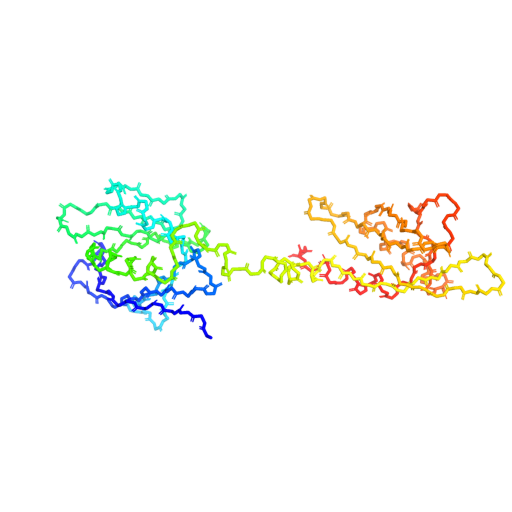.88 90 GLU A CA 1
ATOM 691 C C . GLU A 1 90 ? 3.392 12.110 6.878 1.00 79.88 90 GLU A C 1
ATOM 693 O O . GLU A 1 90 ? 4.129 11.255 6.393 1.00 79.88 90 GLU A O 1
ATOM 698 N N . ASP A 1 91 ? 3.833 13.311 7.263 1.00 78.69 91 ASP A N 1
ATOM 699 C CA . ASP A 1 91 ? 5.244 13.695 7.296 1.00 78.69 91 ASP A CA 1
ATOM 700 C C . ASP A 1 91 ? 5.720 13.756 8.759 1.00 78.69 91 ASP A C 1
ATOM 702 O O . ASP A 1 91 ? 5.249 14.612 9.509 1.00 78.69 91 ASP A O 1
ATOM 706 N N . PRO A 1 92 ? 6.682 12.913 9.179 1.00 71.25 92 PRO A N 1
ATOM 707 C CA . PRO A 1 92 ? 7.259 12.960 10.524 1.00 71.25 92 PRO A CA 1
ATOM 708 C C . PRO A 1 92 ? 7.922 14.299 10.884 1.00 71.25 92 PRO A C 1
ATOM 710 O O . PRO A 1 92 ? 8.217 14.535 12.052 1.00 71.25 92 PRO A O 1
ATOM 713 N N . LYS A 1 93 ? 8.233 15.148 9.893 1.00 73.12 93 LYS A N 1
ATOM 714 C CA . LYS A 1 93 ? 8.801 16.490 10.093 1.00 73.12 93 LYS A CA 1
ATOM 715 C C . LYS A 1 93 ? 7.742 17.578 10.248 1.00 73.12 93 LYS A C 1
ATOM 717 O O . LYS A 1 93 ? 8.104 18.711 10.564 1.00 73.12 93 LYS A O 1
ATOM 722 N N . ALA A 1 94 ? 6.475 17.275 9.982 1.00 69.75 94 ALA A N 1
ATOM 723 C CA . ALA A 1 94 ? 5.395 18.208 10.243 1.00 69.75 94 ALA A CA 1
ATOM 724 C C . ALA A 1 94 ? 5.166 18.312 11.758 1.00 69.75 94 ALA A C 1
ATOM 726 O O . ALA A 1 94 ? 5.142 17.305 12.457 1.00 69.75 94 ALA A O 1
ATOM 727 N N . ASP A 1 95 ? 4.930 19.527 12.255 1.00 67.56 95 ASP A N 1
ATOM 728 C CA . ASP A 1 95 ? 4.614 19.807 13.670 1.00 67.56 95 ASP A CA 1
ATOM 729 C C . ASP A 1 95 ? 3.211 19.305 14.094 1.00 67.56 95 ASP A C 1
ATOM 731 O O . ASP A 1 95 ? 2.687 19.668 15.148 1.00 67.56 95 ASP A O 1
ATOM 735 N N . SER A 1 96 ? 2.559 18.485 13.268 1.00 72.31 96 SER A N 1
ATOM 736 C CA . SER A 1 96 ? 1.281 17.855 13.587 1.00 72.31 96 SER A CA 1
ATOM 737 C C . SER A 1 96 ? 1.506 16.646 14.493 1.00 72.31 96 SER A C 1
ATOM 739 O O . SER A 1 96 ? 2.177 15.694 14.099 1.00 72.31 96 SER A O 1
ATOM 741 N N . GLY A 1 97 ? 0.933 16.686 15.696 1.00 82.06 97 GLY A N 1
ATOM 742 C CA . GLY A 1 97 ? 0.920 15.546 16.611 1.00 82.06 97 GLY A CA 1
ATOM 743 C C . GLY A 1 97 ? -0.026 14.428 16.164 1.00 82.06 97 GLY A C 1
ATOM 744 O O . GLY A 1 97 ? -0.786 14.573 15.205 1.00 82.06 97 GLY A O 1
ATOM 745 N N . ASP A 1 98 ? 0.014 13.320 16.897 1.00 88.69 98 ASP A N 1
ATOM 746 C CA . ASP A 1 98 ? -0.842 12.164 16.646 1.00 88.69 98 ASP A CA 1
ATOM 747 C C . ASP A 1 98 ? -2.321 12.482 16.906 1.00 88.69 98 ASP A C 1
ATOM 749 O O . ASP A 1 98 ? -2.684 13.137 17.887 1.00 88.69 98 ASP A O 1
ATOM 753 N N . VAL A 1 99 ? -3.196 11.939 16.061 1.00 89.94 99 VAL A N 1
ATOM 754 C CA . VAL A 1 99 ? -4.648 11.981 16.241 1.00 89.94 99 VAL A CA 1
ATOM 755 C C . VAL A 1 99 ? -5.090 10.683 16.900 1.00 89.94 99 VAL A C 1
ATOM 757 O O . VAL A 1 99 ? -4.877 9.605 16.353 1.00 89.94 99 VAL A O 1
ATOM 760 N N . THR A 1 100 ? -5.728 10.768 18.067 1.00 93.62 100 THR A N 1
ATOM 761 C CA . THR A 1 100 ? -6.286 9.595 18.757 1.00 93.62 100 THR A CA 1
ATOM 762 C C . THR A 1 100 ? -7.806 9.623 18.706 1.00 93.62 100 THR A C 1
ATOM 764 O O . THR A 1 100 ? -8.438 10.594 19.121 1.00 93.62 100 THR A O 1
ATOM 767 N N . LEU A 1 101 ? -8.382 8.536 18.203 1.00 94.12 101 LEU A N 1
ATOM 768 C CA . LEU A 1 101 ? -9.807 8.355 17.978 1.00 94.12 101 LEU A CA 1
ATOM 769 C C . LEU A 1 101 ? -10.287 7.085 18.678 1.00 94.12 101 LEU A C 1
ATOM 771 O O . LEU A 1 101 ? -9.563 6.096 18.772 1.00 94.12 101 LEU A O 1
ATOM 775 N N . TYR A 1 102 ? -11.540 7.083 19.108 1.00 95.75 102 TYR A N 1
ATOM 776 C CA . TYR A 1 102 ? -12.224 5.913 19.633 1.00 95.75 102 TYR A CA 1
ATOM 777 C C . TYR A 1 102 ? -13.334 5.487 18.684 1.00 95.75 102 TYR A C 1
ATOM 779 O O . TYR A 1 102 ? -14.027 6.323 18.107 1.00 95.75 102 TYR A O 1
ATOM 787 N N . CYS A 1 103 ? -13.533 4.183 18.538 1.00 95.81 103 CYS A N 1
ATOM 788 C CA . CYS A 1 103 ? -14.623 3.621 17.745 1.00 95.81 103 CYS A CA 1
ATOM 789 C C . CYS A 1 103 ? -15.155 2.332 18.370 1.00 95.81 103 CYS A C 1
ATOM 791 O O . CYS A 1 103 ? -14.567 1.789 19.306 1.00 95.81 103 CYS A O 1
ATOM 793 N N . SER A 1 104 ? -16.286 1.841 17.863 1.00 97.12 104 SER A N 1
ATOM 794 C CA . SER A 1 104 ? -16.841 0.563 18.305 1.00 97.12 104 SER A CA 1
ATOM 795 C C . SER A 1 104 ? -16.022 -0.606 17.758 1.00 97.12 104 SER A C 1
ATOM 797 O O . SER A 1 104 ? -15.902 -0.774 16.543 1.00 97.12 104 SER A O 1
ATOM 799 N N . THR A 1 105 ? -15.544 -1.473 18.652 1.00 97.62 105 THR A N 1
ATOM 800 C CA . THR A 1 105 ? -14.848 -2.712 18.276 1.00 97.62 105 THR A CA 1
ATOM 801 C C . THR A 1 105 ? -15.749 -3.634 17.450 1.00 97.62 105 THR A C 1
ATOM 803 O O . THR A 1 105 ? -15.280 -4.297 16.530 1.00 97.62 105 THR A O 1
ATOM 806 N N . ALA A 1 106 ? -17.058 -3.647 17.729 1.00 97.88 106 ALA A N 1
ATOM 807 C CA . ALA A 1 106 ? -18.019 -4.475 17.000 1.00 97.88 106 ALA A CA 1
ATOM 808 C C . ALA A 1 106 ? -18.129 -4.076 15.520 1.00 97.88 106 ALA A C 1
ATOM 810 O O . ALA A 1 106 ? -18.235 -4.946 14.659 1.00 97.88 106 ALA A O 1
ATOM 811 N N . VAL A 1 107 ? -18.045 -2.776 15.218 1.00 97.62 107 VAL A N 1
ATOM 812 C CA . VAL A 1 107 ? -18.059 -2.273 13.834 1.00 97.62 107 VAL A CA 1
ATOM 813 C C . VAL A 1 107 ? -16.777 -2.673 13.101 1.00 97.62 107 VAL A C 1
ATOM 815 O O . VAL A 1 107 ? -16.848 -3.121 11.959 1.00 97.62 107 VAL A O 1
ATOM 818 N N . LEU A 1 108 ? -15.614 -2.601 13.764 1.00 97.81 108 LEU A N 1
ATOM 819 C CA . LEU A 1 108 ? -14.350 -3.083 13.189 1.00 97.81 108 LEU A CA 1
ATOM 820 C C . LEU A 1 108 ? -14.398 -4.585 12.882 1.00 97.81 108 LEU A C 1
ATOM 822 O O . LEU A 1 108 ? -13.965 -5.002 11.810 1.00 97.81 108 LEU A O 1
ATOM 826 N N . GLN A 1 109 ? -14.955 -5.386 13.796 1.00 98.19 109 GLN A N 1
ATOM 827 C CA . GLN A 1 109 ? -15.129 -6.824 13.596 1.00 98.19 109 GLN A CA 1
ATOM 828 C C . GLN A 1 109 ? -16.055 -7.112 12.413 1.00 98.19 109 GLN A C 1
ATOM 830 O O . GLN A 1 109 ? -15.703 -7.891 11.533 1.00 98.19 109 GLN A O 1
ATOM 835 N N . GLN A 1 110 ? -17.211 -6.446 12.354 1.00 98.25 110 GLN A N 1
ATOM 836 C CA . GLN A 1 110 ? -18.164 -6.599 11.258 1.00 98.25 110 GLN A CA 1
ATOM 837 C C . GLN A 1 110 ? -17.540 -6.239 9.904 1.00 98.25 110 GLN A C 1
ATOM 839 O O . GLN A 1 110 ? -17.750 -6.957 8.923 1.00 98.25 110 GLN A O 1
ATOM 844 N N . PHE A 1 111 ? -16.790 -5.137 9.839 1.00 98.56 111 PHE A N 1
ATOM 845 C CA . PHE A 1 111 ? -16.069 -4.743 8.633 1.00 98.56 111 PHE A CA 1
ATOM 846 C C . PHE A 1 111 ? -15.045 -5.812 8.241 1.00 98.56 111 PHE A C 1
ATOM 848 O O . PHE A 1 111 ? -15.056 -6.287 7.105 1.00 98.56 111 PHE A O 1
ATOM 855 N N . LEU A 1 112 ? -14.207 -6.255 9.185 1.00 98.31 112 LEU A N 1
ATOM 856 C CA . LEU A 1 112 ? -13.191 -7.268 8.918 1.00 98.31 112 LEU A CA 1
ATOM 857 C C . LEU A 1 112 ? -13.819 -8.577 8.418 1.00 98.31 112 LEU A C 1
ATOM 859 O O . LEU A 1 112 ? -13.376 -9.101 7.397 1.00 98.31 112 LEU A O 1
ATOM 863 N N . ASP A 1 113 ? -14.885 -9.057 9.058 1.00 98.31 113 ASP A N 1
ATOM 864 C CA . ASP A 1 113 ? -15.601 -10.274 8.663 1.00 98.31 113 ASP A CA 1
ATOM 865 C C . ASP A 1 113 ? -16.119 -10.198 7.220 1.00 98.31 113 ASP A C 1
ATOM 867 O O . ASP A 1 113 ? -16.092 -11.193 6.492 1.00 98.31 113 ASP A O 1
ATOM 871 N N . GLN A 1 114 ? -16.579 -9.021 6.781 1.00 98.31 114 GLN A N 1
ATOM 872 C CA . GLN A 1 114 ? -16.964 -8.794 5.388 1.00 98.31 114 GLN A CA 1
ATOM 873 C C . GLN A 1 114 ? -15.746 -8.882 4.460 1.00 98.31 114 GLN A C 1
ATOM 875 O O . GLN A 1 114 ? -15.787 -9.633 3.489 1.00 98.31 114 GLN A O 1
ATOM 880 N N . THR A 1 115 ? -14.637 -8.203 4.777 1.00 98.19 115 THR A N 1
ATOM 881 C CA . THR A 1 115 ? -13.430 -8.257 3.927 1.00 98.19 115 THR A CA 1
ATOM 882 C C . THR A 1 115 ? -12.844 -9.668 3.813 1.00 98.19 115 THR A C 1
ATOM 884 O O . THR A 1 115 ? -12.374 -10.056 2.745 1.00 98.19 115 THR A O 1
ATOM 887 N N . LEU A 1 116 ? -12.893 -10.457 4.891 1.00 97.50 116 LEU A N 1
ATOM 888 C CA . LEU A 1 116 ? -12.395 -11.833 4.924 1.00 97.50 116 LEU A CA 1
ATOM 889 C C . LEU A 1 116 ? -13.310 -12.807 4.181 1.00 97.50 116 LEU A C 1
ATOM 891 O O . LEU A 1 116 ? -12.840 -13.837 3.697 1.00 97.50 116 LEU A O 1
ATOM 895 N N . ARG A 1 117 ? -14.603 -12.487 4.069 1.00 97.56 117 ARG A N 1
ATOM 896 C CA . ARG A 1 117 ? -15.542 -13.236 3.230 1.00 97.56 117 ARG A CA 1
ATOM 897 C C . ARG A 1 117 ? -15.248 -13.034 1.746 1.00 97.56 117 ARG A C 1
ATOM 899 O O . ARG A 1 117 ? -15.318 -14.000 0.994 1.00 97.56 117 ARG A O 1
ATOM 906 N N . GLU A 1 118 ? -14.910 -11.807 1.351 1.00 96.94 118 GLU A N 1
ATOM 907 C CA . GLU A 1 118 ? -14.561 -11.479 -0.035 1.00 96.94 118 GLU A CA 1
ATOM 908 C C . GLU A 1 118 ? -13.176 -12.021 -0.417 1.00 96.94 118 GLU A C 1
ATOM 910 O O . GLU A 1 118 ? -13.017 -12.668 -1.452 1.00 96.94 118 GLU A O 1
ATOM 915 N N . VAL A 1 119 ? -12.173 -11.804 0.441 1.00 97.31 119 VAL A N 1
ATOM 916 C CA . VAL A 1 119 ? -10.801 -12.285 0.239 1.00 97.31 119 VAL A CA 1
ATOM 917 C C . VAL A 1 119 ? -10.272 -12.894 1.541 1.00 97.31 119 VAL A C 1
ATOM 919 O O . VAL A 1 119 ? -9.786 -12.157 2.406 1.00 97.31 119 VAL A O 1
ATOM 922 N N . PRO A 1 120 ? -10.324 -14.229 1.698 1.00 96.81 120 PRO A N 1
ATOM 923 C CA . PRO A 1 120 ? -9.784 -14.907 2.873 1.00 96.81 120 PRO A CA 1
ATOM 924 C C . PRO A 1 120 ? -8.285 -14.649 3.067 1.00 96.81 120 PRO A C 1
ATOM 926 O O . PRO A 1 120 ? -7.559 -14.437 2.093 1.00 96.81 120 PRO A O 1
ATOM 929 N N . LEU A 1 121 ? -7.808 -14.722 4.314 1.00 94.75 121 LEU A N 1
ATOM 930 C CA . LEU A 1 121 ? -6.374 -14.631 4.612 1.00 94.75 121 LEU A CA 1
ATOM 931 C C . LEU A 1 121 ? -5.591 -15.737 3.898 1.00 94.75 121 LEU A C 1
ATOM 933 O O . LEU A 1 121 ? -5.992 -16.902 3.901 1.00 94.75 121 LEU A O 1
ATOM 937 N N . GLY A 1 122 ? -4.467 -15.365 3.293 1.00 94.12 122 GLY A N 1
ATOM 938 C CA . GLY A 1 122 ? -3.654 -16.227 2.435 1.00 94.12 122 GLY A CA 1
ATOM 939 C C . GLY A 1 122 ? -4.176 -16.342 0.997 1.00 94.12 122 GLY A C 1
ATOM 940 O O . GLY A 1 122 ? -3.463 -16.852 0.132 1.00 94.12 122 GLY A O 1
ATOM 941 N N . GLY A 1 123 ? -5.395 -15.868 0.718 1.00 92.81 123 GLY A N 1
ATOM 942 C CA . GLY A 1 123 ? -6.003 -15.857 -0.612 1.00 92.81 123 GLY A CA 1
ATOM 943 C C . GLY A 1 123 ? -5.631 -14.637 -1.456 1.00 92.81 123 GLY A C 1
ATOM 944 O O . GLY A 1 123 ? -5.890 -14.637 -2.658 1.00 92.81 123 GLY A O 1
ATOM 945 N N . GLU A 1 124 ? -5.003 -13.618 -0.870 1.00 94.31 124 GLU A N 1
ATOM 946 C CA . GLU A 1 124 ? -4.741 -12.314 -1.491 1.00 94.31 124 GLU A CA 1
ATOM 947 C C . GLU A 1 124 ? -3.919 -12.419 -2.783 1.00 94.31 124 GLU A C 1
ATOM 949 O O . GLU A 1 124 ? -4.211 -11.738 -3.762 1.00 94.31 124 GLU A O 1
ATOM 954 N N . ASN A 1 125 ? -2.956 -13.345 -2.840 1.00 89.38 125 ASN A N 1
ATOM 955 C CA . ASN A 1 125 ? -2.107 -13.561 -4.019 1.00 89.38 125 ASN A CA 1
ATOM 956 C C . ASN A 1 125 ? -2.883 -13.949 -5.283 1.00 89.38 125 ASN A C 1
ATOM 958 O O . ASN A 1 125 ? -2.395 -13.735 -6.386 1.00 89.38 125 ASN A O 1
ATOM 962 N N . SER A 1 126 ? -4.080 -14.524 -5.143 1.00 89.38 126 SER A N 1
ATOM 963 C CA . SER A 1 126 ? -4.930 -14.852 -6.296 1.00 89.38 126 SER A CA 1
ATOM 964 C C . SER A 1 126 ? -5.620 -13.627 -6.906 1.00 89.38 126 SER A C 1
ATOM 966 O O . SER A 1 126 ? -6.146 -13.707 -8.015 1.00 89.38 126 SER A O 1
ATOM 968 N N . TRP A 1 127 ? -5.596 -12.493 -6.201 1.00 86.31 127 TRP A N 1
ATOM 969 C CA . TRP A 1 127 ? -6.229 -11.243 -6.613 1.00 86.31 127 TRP A CA 1
ATOM 970 C C . TRP A 1 127 ? -5.248 -10.253 -7.241 1.00 86.31 127 TRP A C 1
ATOM 972 O O . TRP A 1 127 ? -5.696 -9.295 -7.874 1.00 86.31 127 TRP A O 1
ATOM 982 N N . ILE A 1 128 ? -3.940 -10.476 -7.112 1.00 85.44 128 ILE A N 1
ATOM 983 C CA . ILE A 1 128 ? -2.897 -9.595 -7.643 1.00 85.44 128 ILE A CA 1
ATOM 984 C C . ILE A 1 128 ? -2.197 -10.289 -8.808 1.00 85.44 128 ILE A C 1
ATOM 986 O O . ILE A 1 128 ? -1.620 -11.366 -8.655 1.00 85.44 128 ILE A O 1
ATOM 990 N N . ASP A 1 129 ? -2.207 -9.648 -9.976 1.00 83.94 129 ASP A N 1
ATOM 991 C CA . ASP A 1 129 ? -1.322 -10.041 -11.067 1.00 83.94 129 ASP A CA 1
ATOM 992 C C . ASP A 1 129 ? 0.055 -9.416 -10.834 1.00 83.94 129 ASP A C 1
ATOM 994 O O . ASP A 1 129 ? 0.368 -8.333 -11.326 1.00 83.94 129 ASP A O 1
ATOM 998 N N . TRP A 1 130 ? 0.894 -10.115 -10.070 1.00 80.19 130 TRP A N 1
ATOM 999 C CA . TRP A 1 130 ? 2.244 -9.651 -9.753 1.00 80.19 130 TRP A CA 1
ATOM 1000 C C . TRP A 1 130 ? 3.092 -9.362 -10.995 1.00 80.19 130 TRP A C 1
ATOM 1002 O O . TRP A 1 130 ? 3.974 -8.510 -10.934 1.00 80.19 130 TRP A O 1
ATOM 1012 N N . HIS A 1 131 ? 2.836 -10.035 -12.121 1.00 76.00 131 HIS A N 1
ATOM 1013 C CA . HIS A 1 131 ? 3.583 -9.767 -13.347 1.00 76.00 131 HIS A CA 1
ATOM 1014 C C . HIS A 1 131 ? 3.187 -8.413 -13.921 1.00 76.00 131 HIS A C 1
ATOM 1016 O O . HIS A 1 131 ? 4.072 -7.646 -14.289 1.00 76.00 131 HIS A O 1
ATOM 1022 N N . ALA A 1 132 ? 1.890 -8.100 -13.957 1.00 75.56 132 ALA A N 1
ATOM 1023 C CA . ALA A 1 132 ? 1.404 -6.796 -14.393 1.00 75.56 132 ALA A CA 1
ATOM 1024 C C . ALA A 1 132 ? 1.862 -5.669 -13.452 1.00 75.56 132 ALA A C 1
ATOM 1026 O O . ALA A 1 132 ? 2.389 -4.668 -13.931 1.00 75.56 132 ALA A O 1
ATOM 1027 N N . GLU A 1 133 ? 1.744 -5.855 -12.133 1.00 78.25 133 GLU A N 1
ATOM 1028 C CA . GLU A 1 133 ? 2.155 -4.851 -11.140 1.00 78.25 133 GLU A CA 1
ATOM 1029 C C . GLU A 1 133 ? 3.656 -4.547 -11.234 1.00 78.25 133 GLU A C 1
ATOM 1031 O O . GLU A 1 133 ? 4.074 -3.395 -11.371 1.00 78.25 133 GLU A O 1
ATOM 1036 N N . VAL A 1 134 ? 4.498 -5.586 -11.266 1.00 78.44 134 VAL A N 1
ATOM 1037 C CA . VAL A 1 134 ? 5.946 -5.413 -11.442 1.00 78.44 134 VAL A CA 1
ATOM 1038 C C . VAL A 1 134 ? 6.251 -4.802 -12.811 1.00 78.44 134 VAL A C 1
ATOM 1040 O O . VAL A 1 134 ? 7.076 -3.893 -12.912 1.00 78.44 134 VAL A O 1
ATOM 1043 N N . ALA A 1 135 ? 5.557 -5.229 -13.868 1.00 72.06 135 ALA A N 1
ATOM 1044 C CA . ALA A 1 135 ? 5.709 -4.660 -15.202 1.00 72.06 135 ALA A CA 1
ATOM 1045 C C . ALA A 1 135 ? 5.205 -3.217 -15.326 1.00 72.06 135 ALA A C 1
ATOM 1047 O O . ALA A 1 135 ? 5.513 -2.598 -16.336 1.00 72.06 135 ALA A O 1
ATOM 1048 N N . MET A 1 136 ? 4.476 -2.656 -14.357 1.00 68.25 136 MET A N 1
ATOM 1049 C CA . MET A 1 136 ? 4.191 -1.217 -14.291 1.00 68.25 136 MET A CA 1
ATOM 1050 C C . MET A 1 136 ? 5.310 -0.436 -13.596 1.00 68.25 136 MET A C 1
ATOM 1052 O O . MET A 1 136 ? 5.611 0.690 -13.990 1.00 68.25 136 MET A O 1
ATOM 1056 N N . LEU A 1 137 ? 5.981 -1.050 -12.621 1.00 67.00 137 LEU A N 1
ATOM 1057 C CA . LEU A 1 137 ? 7.090 -0.440 -11.881 1.00 67.00 137 LEU A CA 1
ATOM 1058 C C . LEU A 1 137 ? 8.414 -0.451 -12.668 1.00 67.00 137 LEU A C 1
ATOM 1060 O O . LEU A 1 137 ? 9.265 0.423 -12.492 1.00 67.00 137 LEU A O 1
ATOM 1064 N N . LEU A 1 138 ? 8.603 -1.428 -13.560 1.00 68.12 138 LEU A N 1
ATOM 1065 C CA . LEU A 1 138 ? 9.804 -1.556 -14.398 1.00 68.12 138 LEU A CA 1
ATOM 1066 C C . LEU A 1 138 ? 9.903 -0.480 -15.504 1.00 68.12 138 LEU A C 1
ATOM 1068 O O . LEU A 1 138 ? 11.013 0.017 -15.737 1.00 68.12 138 LEU A O 1
ATOM 1072 N N . PRO A 1 139 ? 8.776 -0.053 -16.116 1.00 61.34 139 PRO A N 1
ATOM 1073 C CA . PRO A 1 139 ? 8.510 1.176 -16.826 1.00 61.34 139 PRO A CA 1
ATOM 1074 C C . PRO A 1 139 ? 9.629 2.169 -16.813 1.00 61.34 139 PRO A C 1
ATOM 1076 O O . PRO A 1 139 ? 10.357 2.363 -17.775 1.00 61.34 139 PRO A O 1
ATOM 1079 N N . GLU A 1 140 ? 9.711 2.811 -15.661 1.00 62.78 140 GLU A N 1
ATOM 1080 C CA . GLU A 1 140 ? 10.436 4.042 -15.397 1.00 62.78 140 GLU A CA 1
ATOM 1081 C C . GLU A 1 140 ? 11.951 3.877 -15.469 1.00 62.78 140 GLU A C 1
ATOM 1083 O O . GLU A 1 140 ? 12.672 4.855 -15.665 1.00 62.78 140 GLU A O 1
ATOM 1088 N N . ARG A 1 141 ? 12.435 2.636 -15.389 1.00 70.62 141 ARG A N 1
ATOM 1089 C CA . ARG A 1 141 ? 13.856 2.310 -15.272 1.00 70.62 141 ARG A CA 1
ATOM 1090 C C . ARG A 1 141 ? 14.419 1.588 -16.483 1.00 70.62 141 ARG A C 1
ATOM 1092 O O . ARG A 1 141 ? 15.625 1.367 -16.510 1.00 70.62 141 ARG A O 1
ATOM 1099 N N . GLN A 1 142 ? 13.596 1.259 -17.479 1.00 82.44 142 GLN A N 1
ATOM 1100 C CA . GLN A 1 142 ? 14.034 0.591 -18.704 1.00 82.44 142 GLN A CA 1
ATOM 1101 C C . GLN A 1 142 ? 13.752 1.429 -19.953 1.00 82.44 142 GLN A C 1
ATOM 1103 O O . GLN A 1 142 ? 12.768 2.172 -20.028 1.00 82.44 142 GLN A O 1
ATOM 1108 N N . ARG A 1 143 ? 14.624 1.326 -20.958 1.00 85.44 143 ARG A N 1
ATOM 1109 C CA . ARG A 1 143 ? 14.409 1.923 -22.280 1.00 85.44 143 ARG A CA 1
ATOM 1110 C C . ARG A 1 143 ? 14.995 1.055 -23.381 1.00 85.44 143 ARG A C 1
ATOM 1112 O O . ARG A 1 143 ? 16.183 0.748 -23.360 1.00 85.44 143 ARG A O 1
ATOM 1119 N N . THR A 1 144 ? 14.181 0.751 -24.387 1.00 88.44 144 THR A N 1
ATOM 1120 C CA . THR A 1 144 ? 14.660 0.171 -25.643 1.00 88.44 144 THR A CA 1
ATOM 1121 C C . THR A 1 144 ? 15.500 1.192 -26.406 1.00 88.44 144 THR A C 1
ATOM 1123 O O . THR A 1 144 ? 15.085 2.337 -26.594 1.00 88.44 144 THR A O 1
ATOM 1126 N N . ILE A 1 145 ? 16.677 0.773 -26.851 1.00 87.12 145 ILE A N 1
ATOM 1127 C CA . ILE A 1 145 ? 17.634 1.599 -27.584 1.00 87.12 145 ILE A CA 1
ATOM 1128 C C . ILE A 1 145 ? 17.895 1.024 -28.967 1.00 87.12 145 ILE A C 1
ATOM 1130 O O . ILE A 1 145 ? 17.905 -0.194 -29.153 1.00 87.12 145 ILE A O 1
ATOM 1134 N N . ALA A 1 146 ? 18.142 1.898 -29.938 1.00 87.62 146 ALA A N 1
ATOM 1135 C CA . ALA A 1 146 ? 18.641 1.473 -31.230 1.00 87.62 146 ALA A CA 1
ATOM 1136 C C . ALA A 1 146 ? 20.130 1.127 -31.122 1.00 87.62 146 ALA A C 1
ATOM 1138 O O . ALA A 1 146 ? 20.925 1.879 -30.543 1.00 87.62 146 ALA A O 1
ATOM 1139 N N . VAL A 1 147 ? 20.499 0.001 -31.723 1.00 85.44 147 VAL A N 1
ATOM 1140 C CA . VAL A 1 147 ? 21.873 -0.498 -31.776 1.00 85.44 147 VAL A CA 1
ATOM 1141 C C . VAL A 1 147 ? 22.249 -0.852 -33.203 1.00 85.44 147 VAL A C 1
ATOM 1143 O O . VAL A 1 147 ? 21.428 -1.336 -33.982 1.00 85.44 147 VAL A O 1
ATOM 1146 N N . ARG A 1 148 ? 23.502 -0.570 -33.549 1.00 85.06 148 ARG A N 1
ATOM 1147 C CA . ARG A 1 148 ? 24.088 -0.878 -34.853 1.00 85.06 148 ARG A CA 1
ATOM 1148 C C . ARG A 1 148 ? 25.314 -1.747 -34.647 1.00 85.06 148 ARG A C 1
ATOM 1150 O O . ARG A 1 148 ? 26.180 -1.384 -33.859 1.00 85.06 148 ARG A O 1
ATOM 1157 N N . GLN A 1 149 ? 25.403 -2.855 -35.366 1.00 79.81 149 GLN A N 1
ATOM 1158 C CA . GLN A 1 149 ? 26.603 -3.688 -35.375 1.00 79.81 149 GLN A CA 1
ATOM 1159 C C . GLN A 1 149 ? 27.574 -3.152 -36.428 1.00 79.81 149 GLN A C 1
ATOM 1161 O O . GLN A 1 149 ? 27.240 -3.080 -37.610 1.00 79.81 149 GLN A O 1
ATOM 1166 N N . ALA A 1 150 ? 28.756 -2.726 -35.998 1.00 67.81 150 ALA A N 1
ATOM 1167 C CA . ALA A 1 150 ? 29.869 -2.411 -36.877 1.00 67.81 150 ALA A CA 1
ATOM 1168 C C . ALA A 1 150 ? 30.590 -3.721 -37.251 1.00 67.81 150 ALA A C 1
ATOM 1170 O O . ALA A 1 150 ? 30.734 -4.602 -36.418 1.00 67.81 150 ALA A O 1
ATOM 1171 N N . GLY A 1 151 ? 31.026 -3.877 -38.504 1.00 62.28 151 GLY A N 1
ATOM 1172 C CA . GLY A 1 151 ? 31.917 -4.988 -38.886 1.00 62.28 151 GLY A CA 1
ATOM 1173 C C . GLY A 1 151 ? 31.381 -6.030 -39.878 1.00 62.28 151 GLY A C 1
ATOM 1174 O O . GLY A 1 151 ? 32.069 -7.014 -40.129 1.00 62.28 151 GLY A O 1
ATOM 1175 N N . GLY A 1 152 ? 30.218 -5.821 -40.504 1.00 55.81 152 GLY A N 1
ATOM 1176 C CA . GLY A 1 152 ? 29.704 -6.682 -41.582 1.00 55.81 152 GLY A CA 1
ATOM 1177 C C . GLY A 1 152 ? 29.611 -5.985 -42.946 1.00 55.81 152 GLY A C 1
ATOM 1178 O O . GLY A 1 152 ? 29.557 -4.762 -43.027 1.00 55.81 152 GLY A O 1
ATOM 1179 N N . MET A 1 153 ? 29.520 -6.769 -44.032 1.00 44.28 153 MET A N 1
ATOM 1180 C CA . MET A 1 153 ? 29.180 -6.281 -45.389 1.00 44.28 153 MET A CA 1
ATOM 1181 C C . MET A 1 153 ? 27.779 -5.635 -45.447 1.00 44.28 153 MET A C 1
ATOM 1183 O O . MET A 1 153 ? 27.472 -4.889 -46.374 1.00 44.28 153 MET A O 1
ATOM 1187 N N . PHE A 1 154 ? 26.953 -5.895 -44.430 1.00 49.62 154 PHE A N 1
ATOM 1188 C CA . PHE A 1 154 ? 25.674 -5.250 -44.183 1.00 49.62 154 PHE A CA 1
ATOM 1189 C C . PHE A 1 154 ? 25.679 -4.714 -42.750 1.00 49.62 154 PHE A C 1
ATOM 1191 O O . PHE A 1 154 ? 25.860 -5.480 -41.806 1.00 49.62 154 PHE A O 1
ATOM 1198 N N . ASP A 1 155 ? 25.490 -3.405 -42.588 1.00 64.25 155 ASP A N 1
ATOM 1199 C CA . ASP A 1 155 ? 25.214 -2.806 -41.283 1.00 64.25 155 ASP A CA 1
ATOM 1200 C C . ASP A 1 155 ? 23.913 -3.399 -40.722 1.00 64.25 155 ASP A C 1
ATOM 1202 O O . ASP A 1 155 ? 22.821 -3.123 -41.230 1.00 64.25 155 ASP A O 1
ATOM 1206 N N . GLY A 1 156 ? 24.031 -4.233 -39.689 1.00 72.50 156 GLY A N 1
ATOM 1207 C CA . GLY A 1 156 ? 22.893 -4.809 -38.981 1.00 72.50 156 GLY A CA 1
ATOM 1208 C C . GLY A 1 156 ? 22.282 -3.792 -38.021 1.00 72.50 156 GLY A C 1
ATOM 1209 O O . GLY A 1 156 ? 22.983 -3.217 -37.184 1.00 72.50 156 GLY A O 1
ATOM 1210 N N . TRP A 1 157 ? 20.972 -3.578 -38.135 1.00 80.88 157 TRP A N 1
ATOM 1211 C CA . TRP A 1 157 ? 20.187 -2.789 -37.186 1.00 80.88 157 TRP A CA 1
ATOM 1212 C C . TRP A 1 157 ? 19.509 -3.722 -36.189 1.00 80.88 157 TRP A C 1
ATOM 1214 O O . TRP A 1 157 ? 18.901 -4.714 -36.587 1.00 80.88 157 TRP A O 1
ATOM 1224 N N . GLY A 1 158 ? 19.581 -3.382 -34.906 1.00 83.44 158 GLY A N 1
ATOM 1225 C CA . GLY A 1 158 ? 18.932 -4.132 -33.839 1.00 83.44 158 GLY A CA 1
ATOM 1226 C C . GLY A 1 158 ? 18.397 -3.230 -32.734 1.00 83.44 158 GLY A C 1
ATOM 1227 O O . GLY A 1 158 ? 18.517 -2.000 -32.773 1.00 83.44 158 GLY A O 1
ATOM 1228 N N . THR A 1 159 ? 17.826 -3.867 -31.717 1.00 87.44 159 THR A N 1
ATOM 1229 C CA . THR A 1 159 ? 17.349 -3.209 -30.499 1.00 87.44 159 THR A CA 1
ATOM 1230 C C . THR A 1 159 ? 18.040 -3.797 -29.280 1.00 87.44 159 THR A C 1
ATOM 1232 O O . THR A 1 159 ? 18.151 -5.014 -29.165 1.00 87.44 159 THR A O 1
ATOM 1235 N N . GLY A 1 160 ? 18.468 -2.931 -28.368 1.00 88.56 160 GLY A N 1
ATOM 1236 C CA . GLY A 1 160 ? 18.950 -3.293 -27.039 1.00 88.56 160 GLY A CA 1
ATOM 1237 C C . GLY A 1 160 ? 18.088 -2.660 -25.955 1.00 88.56 160 GLY A C 1
ATOM 1238 O O . GLY A 1 160 ? 17.121 -1.955 -26.254 1.00 88.56 160 GLY A O 1
ATOM 1239 N N . VAL A 1 161 ? 18.457 -2.864 -24.696 1.00 90.19 161 VAL A N 1
ATOM 1240 C CA . VAL A 1 161 ? 17.785 -2.292 -23.527 1.00 90.19 161 VAL A CA 1
ATOM 1241 C C . VAL A 1 161 ? 18.814 -1.625 -22.617 1.00 90.19 161 VAL A C 1
ATOM 1243 O O . VAL A 1 161 ? 19.881 -2.172 -22.346 1.00 90.19 161 VAL A O 1
ATOM 1246 N N . LEU A 1 162 ? 18.492 -0.418 -22.154 1.00 87.50 162 LEU A N 1
ATOM 1247 C CA . LEU A 1 162 ? 19.143 0.221 -21.013 1.00 87.50 162 LEU A CA 1
ATOM 1248 C C . LEU A 1 162 ? 18.258 0.046 -19.786 1.00 87.50 162 LEU A C 1
ATOM 1250 O O . LEU A 1 162 ? 17.082 0.404 -19.839 1.00 87.50 162 LEU A O 1
ATOM 1254 N N . THR A 1 163 ? 18.837 -0.425 -18.687 1.00 88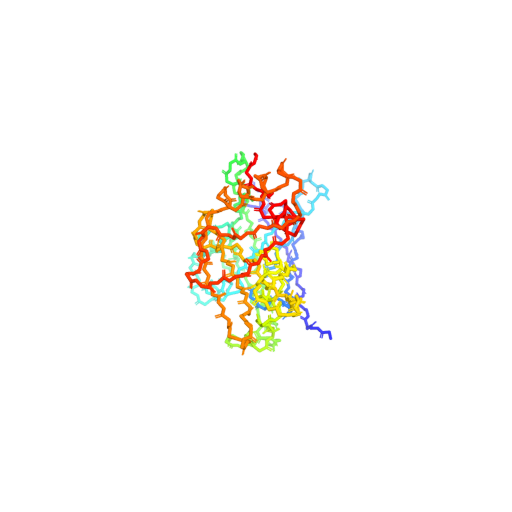.19 163 THR A N 1
ATOM 1255 C CA . THR A 1 163 ? 18.148 -0.632 -17.410 1.00 88.19 163 THR A CA 1
ATOM 1256 C C . THR A 1 163 ? 18.902 0.084 -16.295 1.00 88.19 163 THR A C 1
ATOM 1258 O O . THR A 1 163 ? 20.082 -0.175 -16.077 1.00 88.19 163 THR A O 1
ATOM 1261 N N . ALA A 1 164 ? 18.248 0.983 -15.562 1.00 83.31 164 ALA A N 1
ATOM 1262 C CA . ALA A 1 164 ? 18.818 1.562 -14.349 1.00 83.31 164 ALA A CA 1
ATOM 1263 C C . ALA A 1 164 ? 18.782 0.519 -13.224 1.00 83.31 164 ALA A C 1
ATOM 1265 O O . ALA A 1 164 ? 17.720 -0.020 -12.903 1.00 83.31 164 ALA A O 1
ATOM 1266 N N . HIS A 1 165 ? 19.939 0.229 -12.629 1.00 79.12 165 HIS A N 1
ATOM 1267 C CA . HIS A 1 165 ? 20.046 -0.737 -11.541 1.00 79.12 165 HIS A CA 1
ATOM 1268 C C . HIS A 1 165 ? 19.380 -0.184 -10.277 1.00 79.12 165 HIS A C 1
ATOM 1270 O O . HIS A 1 165 ? 19.596 0.968 -9.905 1.00 79.12 165 HIS A O 1
ATOM 1276 N N . TRP A 1 166 ? 18.568 -1.002 -9.605 1.00 66.12 166 TRP A N 1
ATOM 1277 C CA . TRP A 1 166 ? 17.755 -0.551 -8.474 1.00 66.12 166 TRP A CA 1
ATOM 1278 C C . TRP A 1 166 ? 18.5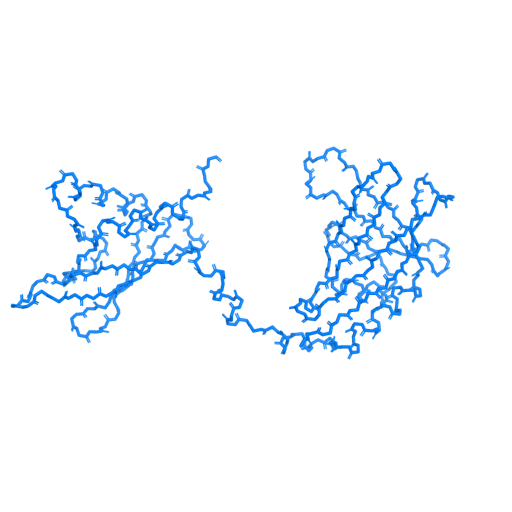20 -0.504 -7.140 1.00 66.12 166 TRP A C 1
ATOM 1280 O O . TRP A 1 166 ? 18.283 0.414 -6.365 1.00 66.12 166 TRP A O 1
ATOM 1290 N N . GLU A 1 167 ? 19.454 -1.432 -6.893 1.00 69.56 167 GLU A N 1
ATOM 1291 C CA . GLU A 1 167 ? 20.311 -1.413 -5.685 1.00 69.56 167 GLU A CA 1
ATOM 1292 C C . GLU A 1 167 ? 21.549 -0.520 -5.818 1.00 69.56 167 GLU A C 1
ATOM 1294 O O . GLU A 1 167 ? 21.978 0.122 -4.862 1.00 69.56 167 GLU A O 1
ATOM 1299 N N . LEU A 1 168 ? 22.153 -0.486 -7.007 1.00 75.31 168 LEU A N 1
ATOM 1300 C CA . LEU A 1 168 ? 23.412 0.200 -7.244 1.00 75.31 168 LEU A CA 1
ATOM 1301 C C . LEU A 1 168 ? 23.129 1.605 -7.760 1.00 75.31 168 LEU A C 1
ATOM 1303 O O . LEU A 1 168 ? 22.984 1.823 -8.968 1.00 75.31 168 LEU A O 1
ATOM 1307 N N . ALA A 1 169 ? 23.058 2.552 -6.821 1.00 67.81 169 ALA A N 1
ATOM 1308 C CA . ALA A 1 169 ? 22.946 3.969 -7.126 1.00 67.81 169 ALA A CA 1
ATOM 1309 C C . ALA A 1 169 ? 23.996 4.343 -8.185 1.00 67.81 169 ALA A C 1
ATOM 1311 O O . ALA A 1 169 ? 25.191 4.131 -8.000 1.00 67.81 169 ALA A O 1
ATOM 1312 N N . ASP A 1 170 ? 23.522 4.872 -9.312 1.00 83.75 170 ASP A N 1
ATOM 1313 C CA . ASP A 1 170 ? 24.320 5.266 -10.475 1.00 83.75 170 ASP A CA 1
ATOM 1314 C C . ASP A 1 170 ? 24.736 4.181 -11.478 1.00 83.75 170 ASP A C 1
ATOM 1316 O O . ASP A 1 170 ? 25.426 4.509 -12.437 1.00 83.75 170 ASP A O 1
ATOM 1320 N N . THR A 1 171 ? 24.277 2.933 -11.362 1.00 87.38 171 THR A N 1
ATOM 1321 C CA . THR A 1 171 ? 24.610 1.881 -12.344 1.00 87.38 171 THR A CA 1
ATOM 1322 C C . THR A 1 171 ? 23.537 1.721 -13.424 1.00 87.38 171 THR A C 1
ATOM 1324 O O . THR A 1 171 ? 22.339 1.700 -13.145 1.00 87.38 171 THR A O 1
ATOM 1327 N N . VAL A 1 172 ? 23.973 1.571 -14.674 1.00 87.81 172 VAL A N 1
ATOM 1328 C CA . VAL A 1 172 ? 23.157 1.209 -15.837 1.00 87.81 172 VAL A CA 1
ATOM 1329 C C . VAL A 1 172 ? 23.629 -0.139 -16.361 1.00 87.81 172 VAL A C 1
ATOM 1331 O O . VAL A 1 172 ? 24.817 -0.325 -16.626 1.00 87.81 172 VAL A O 1
ATOM 1334 N N . ILE A 1 173 ? 22.690 -1.060 -16.531 1.00 89.88 173 ILE A N 1
ATOM 1335 C CA . ILE A 1 173 ? 22.882 -2.312 -17.253 1.00 89.88 173 ILE A CA 1
ATOM 1336 C C . ILE A 1 173 ? 22.517 -2.057 -18.714 1.00 89.88 173 ILE A C 1
ATOM 1338 O O . ILE A 1 173 ? 21.473 -1.472 -19.009 1.00 89.88 173 ILE A O 1
ATOM 1342 N N . VAL A 1 174 ? 23.388 -2.478 -19.621 1.00 88.62 174 VAL A N 1
ATOM 1343 C CA . VAL A 1 174 ? 23.172 -2.410 -21.062 1.00 88.62 174 VAL A CA 1
ATOM 1344 C C . VAL A 1 174 ? 23.094 -3.832 -21.588 1.00 88.62 174 VAL A C 1
ATOM 1346 O O . VAL A 1 174 ? 24.011 -4.620 -21.364 1.00 88.62 174 VAL A O 1
ATOM 1349 N N . GLU A 1 175 ? 22.002 -4.145 -22.275 1.00 90.88 175 GLU A N 1
ATOM 1350 C CA . GLU A 1 175 ? 21.731 -5.468 -22.828 1.00 90.88 175 GLU A CA 1
ATOM 1351 C C . GLU A 1 175 ? 21.504 -5.348 -24.330 1.00 90.88 175 GLU A C 1
ATOM 1353 O O . GLU A 1 175 ? 20.596 -4.644 -24.778 1.00 90.88 175 GLU A O 1
ATOM 1358 N N . VAL A 1 176 ? 22.346 -5.995 -25.131 1.00 87.62 176 VAL A N 1
ATOM 1359 C CA . VAL A 1 176 ? 22.290 -5.894 -26.592 1.00 87.62 176 VAL A CA 1
ATOM 1360 C C . VAL A 1 176 ? 22.549 -7.255 -27.232 1.00 87.62 176 VAL A C 1
ATOM 1362 O O . VAL A 1 176 ? 23.535 -7.892 -26.875 1.00 87.62 176 VAL A O 1
ATOM 1365 N N . PRO A 1 177 ? 21.728 -7.709 -28.195 1.00 81.94 177 PRO A N 1
ATOM 1366 C CA . PRO A 1 177 ? 22.044 -8.902 -28.973 1.00 81.94 177 PRO A CA 1
ATOM 1367 C C . PRO A 1 177 ? 23.247 -8.686 -29.911 1.00 81.94 177 PRO A C 1
ATOM 1369 O O . PRO A 1 177 ? 23.341 -7.668 -30.607 1.00 81.94 177 PRO A O 1
ATOM 1372 N N . ASP A 1 178 ? 24.154 -9.661 -29.956 1.00 82.31 178 ASP A N 1
ATOM 1373 C CA . ASP A 1 178 ? 25.228 -9.749 -30.949 1.00 82.31 178 ASP A CA 1
ATOM 1374 C C . ASP A 1 178 ? 24.720 -10.239 -32.319 1.00 82.31 178 ASP A C 1
ATOM 1376 O O . ASP A 1 178 ? 23.515 -10.375 -32.550 1.00 82.31 178 ASP A O 1
ATOM 1380 N N . ALA A 1 179 ? 25.631 -10.424 -33.280 1.00 78.31 179 ALA A N 1
ATOM 1381 C CA . ALA A 1 179 ? 25.284 -10.824 -34.648 1.00 78.31 179 ALA A CA 1
ATOM 1382 C C . ALA A 1 179 ? 24.652 -12.225 -34.721 1.00 78.31 179 ALA A C 1
ATOM 1384 O O . ALA A 1 179 ? 23.860 -12.495 -35.623 1.00 78.31 179 ALA A O 1
ATOM 1385 N N . ASP A 1 180 ? 24.956 -13.082 -33.746 1.00 80.25 180 ASP A N 1
ATOM 1386 C CA . ASP A 1 180 ? 24.417 -14.434 -33.614 1.00 80.25 180 ASP A CA 1
ATOM 1387 C C . ASP A 1 180 ? 23.121 -14.461 -32.776 1.00 80.25 180 ASP A C 1
ATOM 1389 O O . ASP A 1 180 ? 22.558 -15.528 -32.520 1.00 80.25 180 ASP A O 1
ATOM 1393 N N . GLY A 1 181 ? 22.637 -13.295 -32.330 1.00 78.12 181 GLY A N 1
ATOM 1394 C CA . GLY A 1 181 ? 21.457 -13.151 -31.480 1.00 78.12 181 GLY A CA 1
ATOM 1395 C C . GLY A 1 181 ? 21.699 -13.482 -30.005 1.00 78.12 181 GLY A C 1
ATOM 1396 O O . GLY A 1 181 ? 20.737 -13.593 -29.242 1.00 78.12 181 GLY A O 1
ATOM 1397 N N . ARG A 1 182 ? 22.954 -13.642 -29.570 1.00 83.25 182 ARG A N 1
ATOM 1398 C CA . ARG A 1 182 ? 23.289 -13.850 -28.156 1.00 83.25 182 ARG A CA 1
ATOM 1399 C C . ARG A 1 182 ? 23.226 -12.524 -27.417 1.00 83.25 182 ARG A C 1
ATOM 1401 O O . ARG A 1 182 ? 23.773 -11.524 -27.870 1.00 83.25 182 ARG A O 1
ATOM 1408 N N . LEU A 1 183 ? 22.578 -12.519 -26.257 1.00 85.94 183 LEU A N 1
ATOM 1409 C CA . LEU A 1 183 ? 22.474 -11.321 -25.434 1.00 85.94 183 LEU A CA 1
ATOM 1410 C C . LEU A 1 183 ? 23.819 -11.022 -24.759 1.00 85.94 183 LEU A C 1
ATOM 1412 O O . LEU A 1 183 ? 24.309 -11.815 -23.956 1.00 85.94 183 LEU A O 1
ATOM 1416 N N . LEU A 1 184 ? 24.402 -9.873 -25.084 1.00 86.75 184 LEU A N 1
ATOM 1417 C CA . LEU A 1 184 ? 25.563 -9.317 -24.404 1.00 86.75 184 LEU A CA 1
ATOM 1418 C C . LEU A 1 184 ? 25.086 -8.358 -23.317 1.00 86.75 184 LEU A C 1
ATOM 1420 O O . LEU A 1 184 ? 24.331 -7.428 -23.603 1.00 86.75 184 LEU A O 1
ATOM 1424 N N . THR A 1 185 ? 25.575 -8.556 -22.095 1.00 90.69 185 THR A N 1
ATOM 1425 C CA . THR A 1 185 ? 25.213 -7.740 -20.932 1.00 90.69 185 THR A CA 1
ATOM 1426 C C . THR A 1 185 ? 26.462 -7.143 -20.305 1.00 90.69 185 THR A C 1
ATOM 1428 O O . THR A 1 185 ? 27.426 -7.855 -20.022 1.00 90.69 185 THR A O 1
ATOM 1431 N N . TRP A 1 186 ? 26.447 -5.836 -20.059 1.00 91.81 186 TRP A N 1
ATOM 1432 C CA . TRP A 1 186 ? 27.510 -5.156 -19.320 1.00 91.81 186 TRP A CA 1
ATOM 1433 C C . TRP A 1 186 ? 26.961 -4.014 -18.468 1.00 91.81 186 TRP A C 1
ATOM 1435 O O . TRP A 1 186 ? 25.814 -3.590 -18.615 1.00 91.81 186 TRP A O 1
ATOM 1445 N N . GLN A 1 187 ? 27.791 -3.522 -17.550 1.00 92.38 187 GLN A N 1
ATOM 1446 C CA . GLN A 1 187 ? 27.431 -2.477 -16.596 1.00 92.38 187 GLN A CA 1
ATOM 1447 C C . GLN A 1 187 ? 28.329 -1.254 -16.764 1.00 92.38 187 GLN A C 1
ATOM 1449 O O . GLN A 1 187 ? 29.515 -1.375 -17.070 1.00 92.38 187 GLN A O 1
ATOM 1454 N N . MET A 1 188 ? 27.772 -0.067 -16.542 1.00 92.81 188 MET A N 1
ATOM 1455 C CA . MET A 1 188 ? 28.542 1.172 -16.425 1.00 92.81 188 MET A CA 1
ATOM 1456 C C . MET A 1 188 ? 27.799 2.221 -15.606 1.00 92.81 188 MET A C 1
ATOM 1458 O O . MET A 1 188 ? 26.591 2.122 -15.412 1.00 92.81 188 MET A O 1
ATOM 1462 N N . SER A 1 189 ? 28.506 3.250 -15.140 1.00 91.94 189 SER A N 1
ATOM 1463 C CA . SER A 1 189 ? 27.862 4.345 -14.416 1.00 91.94 189 SER A CA 1
ATOM 1464 C C . SER A 1 189 ? 27.022 5.237 -15.340 1.00 91.94 189 SER A C 1
ATOM 1466 O O . SER A 1 189 ? 27.355 5.394 -16.521 1.00 91.94 189 SER A O 1
ATOM 1468 N N . ARG A 1 190 ? 25.966 5.886 -14.823 1.00 88.69 190 ARG A N 1
ATOM 1469 C CA . ARG A 1 190 ? 25.178 6.868 -15.598 1.00 88.69 190 ARG A CA 1
ATOM 1470 C C . ARG A 1 190 ? 26.059 8.025 -16.052 1.00 88.69 190 ARG A C 1
ATOM 1472 O O . ARG A 1 190 ? 25.957 8.442 -17.203 1.00 88.69 190 ARG A O 1
ATOM 1479 N N . ALA A 1 191 ? 26.953 8.504 -15.184 1.00 88.19 191 ALA A N 1
ATOM 1480 C CA . ALA A 1 191 ? 27.918 9.545 -15.530 1.00 88.19 191 ALA A CA 1
ATOM 1481 C C . ALA A 1 191 ? 28.870 9.096 -16.653 1.00 88.19 191 ALA A C 1
ATOM 1483 O O . ALA A 1 191 ? 29.123 9.851 -17.594 1.00 88.19 191 ALA A O 1
ATOM 1484 N N . GLY A 1 192 ? 29.351 7.849 -16.600 1.00 91.06 192 GLY A N 1
ATOM 1485 C CA . GLY A 1 192 ? 30.193 7.261 -17.641 1.00 91.06 192 GLY A CA 1
ATOM 1486 C C . GLY A 1 192 ? 29.464 7.144 -18.980 1.00 91.06 192 GLY A C 1
ATOM 1487 O O . GLY A 1 192 ? 30.008 7.542 -20.011 1.00 91.06 192 GLY A O 1
ATOM 1488 N N . LEU A 1 193 ? 28.214 6.674 -18.958 1.00 90.62 193 LEU A N 1
ATOM 1489 C CA . LEU A 1 193 ? 27.354 6.574 -20.137 1.00 90.62 193 LEU A CA 1
ATOM 1490 C C . LEU A 1 193 ? 27.063 7.958 -20.747 1.00 90.62 193 LEU A C 1
ATOM 1492 O O . LEU A 1 193 ? 27.170 8.141 -21.961 1.00 90.62 193 LEU A O 1
ATOM 1496 N N . ALA A 1 194 ? 26.749 8.951 -19.908 1.00 89.88 194 ALA A N 1
ATOM 1497 C CA . ALA A 1 194 ? 26.495 10.328 -20.325 1.00 89.88 194 ALA A CA 1
ATOM 1498 C C . ALA A 1 194 ? 27.729 10.965 -20.979 1.00 89.88 194 ALA A C 1
ATOM 1500 O O . ALA A 1 194 ? 27.628 11.550 -22.059 1.00 89.88 194 ALA A O 1
ATOM 1501 N N . CYS A 1 195 ? 28.897 10.815 -20.347 1.00 91.12 195 CYS A N 1
ATOM 1502 C CA . CYS A 1 195 ? 30.163 11.352 -20.838 1.00 91.12 195 CYS A CA 1
ATOM 1503 C C . CYS A 1 195 ? 30.492 10.816 -22.239 1.00 91.12 195 CYS A C 1
ATOM 1505 O O . CYS A 1 195 ? 30.806 11.588 -23.146 1.00 91.12 195 CYS A O 1
ATOM 1507 N N . GLN A 1 196 ? 30.328 9.509 -22.457 1.00 92.25 196 GLN A N 1
ATOM 1508 C CA . GLN A 1 196 ? 30.588 8.881 -23.755 1.00 92.25 196 GLN A CA 1
ATOM 1509 C C . GLN A 1 196 ? 29.605 9.344 -24.840 1.00 92.25 196 GLN A C 1
ATOM 1511 O O . GLN A 1 196 ? 30.028 9.676 -25.950 1.00 92.25 196 GLN A O 1
ATOM 1516 N N . ALA A 1 197 ? 28.312 9.457 -24.515 1.00 90.25 197 ALA A N 1
ATOM 1517 C CA . ALA A 1 197 ? 27.311 9.973 -25.449 1.00 90.25 197 ALA A CA 1
ATOM 1518 C C . ALA A 1 197 ? 27.587 11.436 -25.854 1.00 90.25 197 ALA A C 1
ATOM 1520 O O . ALA A 1 197 ? 27.475 11.787 -27.033 1.00 90.25 197 ALA A O 1
ATOM 1521 N N . VAL A 1 198 ? 27.984 12.287 -24.896 1.00 90.69 198 VAL A N 1
ATOM 1522 C CA . VAL A 1 198 ? 28.388 13.688 -25.134 1.00 90.69 198 VAL A CA 1
ATOM 1523 C C . VAL A 1 198 ? 29.654 13.777 -25.981 1.00 90.69 198 VAL A C 1
ATOM 1525 O O . VAL A 1 198 ? 29.695 14.582 -26.916 1.00 90.69 198 VAL A O 1
ATOM 1528 N N . GLY A 1 199 ? 30.657 12.945 -25.696 1.00 90.00 199 GLY A N 1
ATOM 1529 C CA . GLY A 1 199 ? 31.895 12.889 -26.472 1.00 90.00 199 GLY A CA 1
ATOM 1530 C C . GLY A 1 199 ? 31.631 12.558 -27.941 1.00 90.00 199 GLY A C 1
ATOM 1531 O O . GLY A 1 199 ? 32.070 13.283 -28.832 1.00 90.00 199 GLY A O 1
ATOM 1532 N N . ALA A 1 200 ? 30.824 11.528 -28.199 1.00 89.81 200 ALA A N 1
ATOM 1533 C CA . ALA A 1 200 ? 30.479 11.123 -29.558 1.00 89.81 200 ALA A CA 1
ATOM 1534 C C . ALA A 1 200 ? 29.658 12.175 -30.314 1.00 89.81 200 ALA A C 1
ATOM 1536 O O . ALA A 1 200 ? 29.944 12.457 -31.478 1.00 89.81 200 ALA A O 1
ATOM 1537 N N . ARG A 1 201 ? 28.690 12.815 -29.641 1.00 88.25 201 ARG A N 1
ATOM 1538 C CA . ARG A 1 201 ? 27.896 13.900 -30.236 1.00 88.25 201 ARG A CA 1
ATOM 1539 C C . ARG A 1 201 ? 28.754 15.110 -30.596 1.00 88.25 201 ARG A C 1
ATOM 1541 O O . ARG A 1 201 ? 28.575 15.682 -31.668 1.00 88.25 201 ARG A O 1
ATOM 1548 N N . SER A 1 202 ? 29.690 15.480 -29.724 1.00 87.94 202 SER A N 1
ATOM 1549 C CA . SER A 1 202 ? 30.619 16.594 -29.958 1.00 87.94 202 SER A CA 1
ATOM 1550 C C . SER A 1 202 ? 31.552 16.336 -31.146 1.00 87.94 202 SER A C 1
ATOM 1552 O O . SER A 1 202 ? 31.908 17.269 -31.856 1.00 87.94 202 SER A O 1
ATOM 1554 N N . ALA A 1 203 ? 31.886 15.070 -31.416 1.00 87.94 203 ALA A N 1
ATOM 1555 C CA . ALA A 1 203 ? 32.649 14.655 -32.593 1.00 87.94 203 ALA A CA 1
ATOM 1556 C C . ALA A 1 203 ? 31.815 14.604 -33.895 1.00 87.94 203 ALA A C 1
ATOM 1558 O O . ALA A 1 203 ? 32.311 14.155 -34.926 1.00 87.94 203 ALA A O 1
ATOM 1559 N N . GLY A 1 204 ? 30.545 15.028 -33.864 1.00 85.19 204 GLY A N 1
ATOM 1560 C CA . GLY A 1 204 ? 29.630 14.974 -35.009 1.00 85.19 204 GLY A CA 1
ATOM 1561 C C . GLY A 1 204 ? 28.994 13.598 -35.248 1.00 85.19 204 GLY A C 1
ATOM 1562 O O . GLY A 1 204 ? 28.286 13.417 -36.237 1.00 85.19 204 GLY A O 1
ATOM 1563 N N . GLY A 1 205 ? 29.217 12.629 -34.354 1.00 83.75 205 GLY A N 1
ATOM 1564 C CA . GLY A 1 205 ? 28.638 11.288 -34.421 1.00 83.75 205 GLY A CA 1
ATOM 1565 C C . GLY A 1 205 ? 27.291 11.179 -33.697 1.00 83.75 205 GLY A C 1
ATOM 1566 O O . GLY A 1 205 ? 27.075 11.769 -32.644 1.00 83.75 205 GLY A O 1
ATOM 1567 N N . GLY A 1 206 ? 26.364 10.382 -34.237 1.00 88.75 206 GLY A N 1
ATOM 1568 C CA . GLY A 1 206 ? 25.099 10.032 -33.564 1.00 88.75 206 GLY A CA 1
ATOM 1569 C C . GLY A 1 206 ? 25.151 8.738 -32.743 1.00 88.75 206 GLY A C 1
ATOM 1570 O O . GLY A 1 206 ? 24.136 8.336 -32.170 1.00 88.75 206 GLY A O 1
ATOM 1571 N N . TRP A 1 207 ? 26.309 8.076 -32.736 1.00 90.38 207 TRP A N 1
ATOM 1572 C CA . TRP A 1 207 ? 26.510 6.701 -32.294 1.00 90.38 207 TRP A CA 1
ATOM 1573 C C . TRP A 1 207 ? 27.860 6.563 -31.601 1.00 90.38 207 TRP A C 1
ATOM 1575 O O . TRP A 1 207 ? 28.817 7.228 -31.998 1.00 90.38 207 TRP A O 1
ATOM 1585 N N . PHE A 1 208 ? 27.952 5.682 -30.609 1.00 90.19 208 PHE A N 1
ATOM 1586 C CA . PHE A 1 208 ? 29.213 5.395 -29.929 1.00 90.19 208 PHE A CA 1
ATOM 1587 C C . PHE A 1 208 ? 29.294 3.949 -29.464 1.00 90.19 208 PHE A C 1
ATOM 1589 O O . PHE A 1 208 ? 28.271 3.325 -29.188 1.00 90.19 208 PHE A O 1
ATOM 1596 N N . ARG A 1 209 ? 30.521 3.434 -29.357 1.00 89.38 209 ARG A N 1
ATOM 1597 C CA . ARG A 1 209 ? 30.810 2.152 -28.714 1.00 89.38 209 ARG A CA 1
ATOM 1598 C C . ARG A 1 209 ? 30.990 2.393 -27.214 1.00 89.38 209 ARG A C 1
ATOM 1600 O O . ARG A 1 209 ? 31.889 3.156 -26.852 1.00 89.38 209 ARG A O 1
ATOM 1607 N N . PRO A 1 210 ? 30.177 1.777 -26.344 1.00 87.31 210 PRO A N 1
ATOM 1608 C CA . PRO A 1 210 ? 30.360 1.915 -24.908 1.00 87.31 210 PRO A CA 1
ATOM 1609 C C . PRO A 1 210 ? 31.706 1.326 -24.462 1.00 87.31 210 PRO A C 1
ATOM 1611 O O . PRO A 1 210 ? 32.036 0.202 -24.825 1.00 87.31 210 PRO A O 1
ATOM 1614 N N . ALA A 1 211 ? 32.476 2.048 -23.649 1.00 86.94 211 ALA A N 1
ATOM 1615 C CA . ALA A 1 211 ? 33.817 1.628 -23.222 1.00 86.94 211 ALA A CA 1
ATOM 1616 C C . ALA A 1 211 ? 33.827 0.352 -22.360 1.00 86.94 211 ALA A C 1
ATOM 1618 O O . ALA A 1 211 ? 34.846 -0.319 -22.275 1.00 86.94 211 ALA A O 1
ATOM 1619 N N . ALA A 1 212 ? 32.699 0.029 -21.721 1.00 86.81 212 ALA A N 1
ATOM 1620 C CA . ALA A 1 212 ? 32.526 -1.195 -20.938 1.00 86.81 212 ALA A CA 1
ATOM 1621 C C . ALA A 1 212 ? 31.976 -2.372 -21.766 1.00 86.81 212 ALA A C 1
ATOM 1623 O O . ALA A 1 212 ? 31.705 -3.430 -21.204 1.00 86.81 212 ALA A O 1
ATOM 1624 N N . ALA A 1 213 ? 31.768 -2.192 -23.076 1.00 83.94 213 ALA A N 1
ATOM 1625 C CA . ALA A 1 213 ? 31.361 -3.289 -23.942 1.00 83.94 213 ALA A CA 1
ATOM 1626 C C . ALA A 1 213 ? 32.479 -4.352 -23.995 1.00 83.94 213 ALA A C 1
ATOM 1628 O O . ALA A 1 213 ? 33.651 -3.972 -24.066 1.00 83.94 213 ALA A O 1
ATOM 1629 N N . PRO A 1 214 ? 32.145 -5.656 -23.991 1.00 85.12 214 PRO A N 1
ATOM 1630 C CA . PRO A 1 214 ? 33.137 -6.726 -24.078 1.00 85.12 214 PRO A CA 1
ATOM 1631 C C . PRO A 1 214 ? 34.073 -6.588 -25.288 1.00 85.12 214 PRO A C 1
ATOM 1633 O O . PRO A 1 214 ? 33.702 -6.032 -26.329 1.00 85.12 214 PRO A O 1
ATOM 1636 N N . ASP A 1 215 ? 35.280 -7.141 -25.182 1.00 80.31 215 ASP A N 1
ATOM 1637 C CA . ASP A 1 215 ? 36.200 -7.214 -26.317 1.00 80.31 215 ASP A CA 1
ATOM 1638 C C . ASP A 1 215 ? 35.555 -7.979 -27.483 1.00 80.31 215 ASP A C 1
ATOM 1640 O O . ASP A 1 215 ? 34.886 -8.994 -27.295 1.00 80.31 215 ASP A O 1
ATOM 1644 N N . GLY A 1 216 ? 35.712 -7.453 -28.701 1.00 77.25 216 GLY A N 1
ATOM 1645 C CA . GLY A 1 216 ? 35.030 -7.975 -29.894 1.00 77.25 216 GLY A CA 1
ATOM 1646 C C . GLY A 1 216 ? 33.545 -7.599 -30.025 1.00 77.25 216 GLY A C 1
ATOM 1647 O O . GLY A 1 216 ? 32.929 -7.932 -31.031 1.00 77.25 216 GLY A O 1
ATOM 1648 N N . CYS A 1 217 ? 32.959 -6.873 -29.063 1.00 78.88 217 CYS A N 1
ATOM 1649 C CA . CYS A 1 217 ? 31.610 -6.322 -29.198 1.00 78.88 217 CYS A CA 1
ATOM 1650 C C . CYS A 1 217 ? 31.628 -5.052 -30.057 1.00 78.88 217 CYS A C 1
ATOM 1652 O O . CYS A 1 217 ? 31.918 -3.956 -29.575 1.00 78.88 217 CYS A O 1
ATOM 1654 N N . ASP A 1 218 ? 31.276 -5.186 -31.330 1.00 81.62 218 ASP A N 1
ATOM 1655 C CA . ASP A 1 218 ? 31.200 -4.060 -32.263 1.00 81.62 218 ASP A CA 1
ATOM 1656 C C . ASP A 1 218 ? 29.809 -3.405 -32.282 1.00 81.62 218 ASP A C 1
ATOM 1658 O O . ASP A 1 218 ? 29.302 -2.964 -33.309 1.00 81.62 218 ASP A O 1
ATOM 1662 N N . VAL A 1 219 ? 29.164 -3.318 -31.120 1.00 82.50 219 VAL A N 1
ATOM 1663 C CA . VAL A 1 219 ? 27.861 -2.668 -30.970 1.00 82.50 219 VAL A CA 1
ATOM 1664 C C . VAL A 1 219 ? 28.032 -1.168 -30.743 1.00 82.50 219 VAL A C 1
ATOM 1666 O O . VAL A 1 219 ? 28.710 -0.716 -29.817 1.00 82.50 219 VAL A O 1
ATOM 1669 N N . LEU A 1 220 ? 27.333 -0.385 -31.556 1.00 87.88 220 LEU A N 1
ATOM 1670 C CA . LEU A 1 220 ? 27.170 1.051 -31.404 1.00 87.88 220 LEU A CA 1
ATOM 1671 C C . LEU A 1 220 ? 25.786 1.370 -30.846 1.00 87.88 220 LEU A C 1
ATOM 1673 O O . LEU A 1 220 ? 24.778 0.901 -31.370 1.00 87.88 220 LEU A O 1
ATOM 1677 N N . VAL A 1 221 ? 25.735 2.233 -29.836 1.00 88.06 221 VAL A N 1
ATOM 1678 C CA . VAL A 1 221 ? 24.505 2.733 -29.214 1.00 88.06 221 VAL A CA 1
ATOM 1679 C C . VAL A 1 221 ? 24.218 4.149 -29.701 1.00 88.06 221 VAL A C 1
ATOM 1681 O O . VAL A 1 221 ? 25.126 4.978 -29.812 1.00 88.06 221 VAL A O 1
ATOM 1684 N N . ARG A 1 222 ? 22.948 4.454 -29.980 1.00 92.06 222 ARG A N 1
ATOM 1685 C CA . ARG A 1 222 ? 22.525 5.789 -30.414 1.00 92.06 222 ARG A CA 1
ATOM 1686 C C . ARG A 1 222 ? 22.524 6.788 -29.253 1.00 92.06 222 ARG A C 1
ATOM 1688 O O . ARG A 1 222 ? 21.834 6.589 -28.253 1.00 92.06 222 ARG A O 1
ATOM 1695 N N . CYS A 1 223 ? 23.192 7.934 -29.415 1.00 90.00 223 CYS A N 1
ATOM 1696 C CA . CYS A 1 223 ? 23.258 8.964 -28.365 1.00 90.00 223 CYS A CA 1
ATOM 1697 C C . CYS A 1 223 ? 21.871 9.501 -27.965 1.00 90.00 223 CYS A C 1
ATOM 1699 O O . CYS A 1 223 ? 21.627 9.780 -26.795 1.00 90.00 223 CYS A O 1
ATOM 1701 N N . ALA A 1 224 ? 20.953 9.643 -28.929 1.00 89.62 224 ALA A N 1
ATOM 1702 C CA . ALA A 1 224 ? 19.606 10.162 -28.681 1.00 89.62 224 ALA A CA 1
ATOM 1703 C C . ALA A 1 224 ? 18.811 9.294 -27.689 1.00 89.62 224 ALA A C 1
ATOM 1705 O O . ALA A 1 224 ? 18.130 9.831 -26.814 1.00 89.62 224 ALA A O 1
ATOM 1706 N N . ASP A 1 225 ? 18.945 7.970 -27.786 1.00 89.19 225 ASP A N 1
ATOM 1707 C CA . ASP A 1 225 ? 18.229 7.046 -26.909 1.00 89.19 225 ASP A CA 1
ATOM 1708 C C . ASP A 1 225 ? 18.820 7.061 -25.494 1.00 89.19 225 ASP A C 1
ATOM 1710 O O . ASP A 1 225 ? 18.074 7.038 -24.516 1.00 89.19 225 ASP A O 1
ATOM 1714 N N . VAL A 1 226 ? 20.144 7.219 -25.381 1.00 88.19 226 VAL A N 1
ATOM 1715 C CA . VAL A 1 226 ? 20.841 7.406 -24.099 1.00 88.19 226 VAL A CA 1
ATOM 1716 C C . VAL A 1 226 ? 20.388 8.681 -23.395 1.00 88.19 226 VAL A C 1
ATOM 1718 O O . VAL A 1 226 ? 20.044 8.631 -22.218 1.00 88.19 226 VAL A O 1
ATOM 1721 N N . TYR A 1 227 ? 20.329 9.823 -24.086 1.00 88.44 227 TYR A N 1
ATOM 1722 C CA . TYR A 1 227 ? 19.866 11.067 -23.458 1.00 88.44 227 TYR A CA 1
ATOM 1723 C C . TYR A 1 227 ? 18.436 10.960 -22.958 1.00 88.44 227 TYR A C 1
ATOM 1725 O O . TYR A 1 227 ? 18.123 11.410 -21.860 1.00 88.44 227 TYR A O 1
ATOM 1733 N N . ALA A 1 228 ? 17.570 10.347 -23.754 1.00 86.62 228 ALA A N 1
ATOM 1734 C CA . ALA A 1 228 ? 16.174 10.220 -23.402 1.00 86.62 228 ALA A CA 1
ATOM 1735 C C . ALA A 1 228 ? 15.947 9.168 -22.292 1.00 86.62 228 ALA A C 1
ATOM 1737 O O . ALA A 1 228 ? 14.983 9.278 -21.538 1.00 86.62 228 ALA A O 1
ATOM 1738 N N . PHE A 1 229 ? 16.832 8.175 -22.145 1.00 88.06 229 PHE A N 1
ATOM 1739 C CA . PHE A 1 229 ? 16.899 7.319 -20.956 1.00 88.06 229 PHE A CA 1
ATOM 1740 C C . PHE A 1 229 ? 17.347 8.112 -19.722 1.00 88.06 229 PHE A C 1
ATOM 1742 O O . PHE A 1 229 ? 16.638 8.134 -18.720 1.00 88.06 229 PHE A O 1
ATOM 1749 N N . LEU A 1 230 ? 18.477 8.822 -19.808 1.00 86.00 230 LEU A N 1
ATOM 1750 C CA . LEU A 1 230 ? 19.058 9.573 -18.690 1.00 86.00 230 LEU A CA 1
ATOM 1751 C C . LEU A 1 230 ? 18.147 10.697 -18.185 1.00 86.00 230 LEU A C 1
ATOM 1753 O O . LEU A 1 230 ? 18.037 10.883 -16.980 1.00 86.00 230 LEU A O 1
ATOM 1757 N N . ALA A 1 231 ? 17.450 11.403 -19.079 1.00 83.81 231 ALA A N 1
ATOM 1758 C CA . ALA A 1 231 ? 16.471 12.424 -18.704 1.00 83.81 231 ALA A CA 1
ATOM 1759 C C . ALA A 1 231 ? 15.310 11.852 -17.873 1.00 83.81 231 ALA A C 1
ATOM 1761 O O . ALA A 1 231 ? 14.761 12.545 -17.024 1.00 83.81 231 ALA A O 1
ATOM 1762 N N . ARG A 1 232 ? 14.957 10.582 -18.096 1.00 81.50 232 ARG A N 1
ATOM 1763 C CA . ARG A 1 232 ? 13.885 9.891 -17.377 1.00 81.50 232 ARG A CA 1
ATOM 1764 C C . ARG A 1 232 ? 14.342 9.366 -16.018 1.00 81.50 232 ARG A C 1
ATOM 1766 O O . ARG A 1 232 ? 13.632 9.537 -15.038 1.00 81.50 232 ARG A O 1
ATOM 1773 N N . VAL A 1 233 ? 15.531 8.765 -15.947 1.00 79.88 233 VAL A N 1
ATOM 1774 C CA . VAL A 1 233 ? 16.064 8.183 -14.697 1.00 79.88 233 VAL A CA 1
ATOM 1775 C C . VAL A 1 233 ? 16.829 9.189 -13.825 1.00 79.88 233 VAL A C 1
ATOM 1777 O O . VAL A 1 233 ? 17.220 8.867 -12.705 1.00 79.88 233 VAL A O 1
ATOM 1780 N N . GLY A 1 234 ? 17.102 10.388 -14.345 1.00 67.81 234 GLY A N 1
ATOM 1781 C CA . GLY A 1 234 ? 17.794 11.479 -13.654 1.00 67.81 234 GLY A CA 1
ATOM 1782 C C . GLY A 1 234 ? 16.875 12.422 -12.870 1.00 67.81 234 GLY A C 1
ATOM 1783 O O . GLY A 1 234 ? 17.372 13.280 -12.145 1.00 67.81 234 GLY A O 1
ATOM 1784 N N . GLY A 1 235 ? 15.552 12.271 -12.977 1.00 53.66 235 GLY A N 1
ATOM 1785 C CA . GLY A 1 235 ? 14.572 13.072 -12.240 1.00 53.66 235 GLY A CA 1
ATOM 1786 C C . GLY A 1 235 ? 14.360 12.598 -10.800 1.00 53.66 235 GLY A C 1
ATOM 1787 O O . GLY A 1 235 ? 13.277 12.120 -10.502 1.00 53.66 235 GLY A O 1
ATOM 1788 N N . ALA A 1 236 ? 15.383 12.688 -9.940 1.00 40.06 236 ALA A N 1
ATOM 1789 C CA . ALA A 1 236 ? 15.263 12.645 -8.466 1.00 40.06 236 ALA A CA 1
ATOM 1790 C C . ALA A 1 236 ? 16.601 12.977 -7.762 1.00 40.06 236 ALA A C 1
ATOM 1792 O O . ALA A 1 236 ? 17.021 12.287 -6.835 1.00 40.06 236 ALA A O 1
ATOM 1793 N N . ALA A 1 237 ? 17.316 14.003 -8.228 1.00 36.75 237 ALA A N 1
ATOM 1794 C CA . ALA A 1 237 ? 18.421 14.604 -7.479 1.00 36.75 237 ALA A CA 1
ATOM 1795 C C . ALA A 1 237 ? 18.535 16.092 -7.840 1.00 36.75 237 ALA A C 1
ATOM 1797 O O . ALA A 1 237 ? 19.432 16.506 -8.574 1.00 36.75 237 ALA A O 1
ATOM 1798 N N . ALA A 1 238 ? 17.568 16.868 -7.361 1.00 31.03 238 ALA A N 1
ATOM 1799 C CA . ALA A 1 238 ? 17.664 18.309 -7.172 1.00 31.03 238 ALA A CA 1
ATOM 1800 C C . ALA A 1 238 ? 17.044 18.626 -5.811 1.00 31.03 238 ALA A C 1
ATOM 1802 O O . ALA A 1 238 ? 15.960 18.059 -5.541 1.00 31.03 238 ALA A O 1
#

Organism: NCBI:txid93944

Radius of gyration: 27.08 Å; chains: 1; bounding box: 56×39×75 Å

pLDDT: mean 86.15, std 11.81, range [31.03, 98.56]

InterPro domains:
  IPR006776 Sporulation-specific cell division protein SsgB [PF04686] (24-124)
  IPR038658 Sporulation-specific cell division protein SsgB superfamily [G3DSA:2.30.31.20] (3-139)

Secondary structure (DSSP, 8-state):
---EEEEEEEEEESS-TT--EEEEEEEETTSTTEEEEEEE-TT-SSEEEEEEEHHHHHHHHHH-S-B-SSSEEEEE-SSTTEEEEEE--SSTTSS---EEEEEEHHHHHHHHHHHHHHS-TT-GGGT--HHHHHHHHSGGGEEEEEEEE-SSSS-EEEEEEEEE-SSSTTEEEEEEE-TTSPEEEEEEEHHHHHHHHHHHHHTT-SEE--TTSPTT--EEEEHHHHHHHHHHHT-S--